Protein AF-0000000074320035 (afdb_homodimer)

Organism: NCBI:txid2715131

Secondary structure (DSSP, 8-state):
-HHHHHHHHHHHHHHHHHHHHHHHHHHHH-STT--HHHHHHHHTS-HHHHHHH-SSHHHHHHHHHHHHHHHHHHHHHHH--SSHHHHHHHHHHHHHHHHHH-HHHHHHHHHHHHTGGG-HHHHHHHHHHHHHHHHHHHHHHHHHT-TTHHHHHHHHHHHHHHHHHHHHHHGGGS-HHHHHHHHHHHH--/-HHHHHHHHHHHHHHHHHHHHHHHHHHHH-STT--HHHHHHHHTS-HHHHHHH-SSHHHHHHHHHHHHHHHHHHHHHHH--SSHHHHHHHHHHHHHHHHHH-HHHHHHHHHHHHTGGG-HHHHHHHHHHHHHHHHHHHHHHHHHT-TTHHHHHHHHHHHHHHHHHHHHHHGGGS-HHHHHHHHHHHH--

InterPro domains:
  IPR001647 DNA-binding HTH domain, TetR-type [PF00440] (18-63)
  IPR001647 DNA-binding HTH domain, TetR-type [PR00455] (18-31)
  IPR001647 DNA-binding HTH domain, TetR-type [PR00455] (39-62)
  IPR001647 DNA-binding HTH domain, TetR-type [PS50977] (12-72)
  IPR009057 Homedomain-like superfamily [SSF46689] (11-85)
  IPR036271 Tetracyclin repressor-like, C-terminal domain superfamily [SSF48498] (82-180)
  IPR050624 Nucleoid occlusion factor SlmA/HTH-type transcriptional regulator [PTHR43479] (12-169)

pLDDT: mean 86.04, std 10.28, range [56.03, 97.69]

Structure (mmCIF, N/CA/C/O backbone):
data_AF-0000000074320035-model_v1
#
loop_
_entity.id
_entity.type
_entity.pdbx_description
1 polymer 'HTH tetR-type domain-containing protein'
#
loop_
_atom_site.group_PDB
_atom_site.id
_atom_site.type_symbol
_atom_site.label_atom_id
_atom_site.label_alt_id
_atom_site.label_comp_id
_atom_site.label_asym_id
_atom_site.label_entity_id
_atom_site.label_seq_id
_atom_site.pdbx_PDB_ins_code
_atom_site.Cartn_x
_atom_site.Cartn_y
_atom_site.Cartn_z
_atom_site.occupancy
_atom_site.B_iso_or_equiv
_atom_site.auth_seq_id
_atom_site.auth_comp_id
_atom_site.auth_asym_id
_atom_site.auth_atom_id
_atom_site.pdbx_PDB_model_num
ATOM 1 N N . MET A 1 1 ? 42.906 22.266 6.617 1 56.03 1 MET A N 1
ATOM 2 C CA . MET A 1 1 ? 42.406 21.109 5.887 1 56.03 1 MET A CA 1
ATOM 3 C C . MET A 1 1 ? 41.406 20.328 6.727 1 56.03 1 MET A C 1
ATOM 5 O O . MET A 1 1 ? 40.344 19.922 6.23 1 56.03 1 MET A O 1
ATOM 9 N N . GLU A 1 2 ? 41.719 20.172 7.941 1 60.25 2 GLU A N 1
ATOM 10 C CA . GLU A 1 2 ? 40.906 19.406 8.898 1 60.25 2 GLU A CA 1
ATOM 11 C C . GLU A 1 2 ? 39.625 20.141 9.211 1 60.25 2 GLU A C 1
ATOM 13 O O . GLU A 1 2 ? 38.562 19.516 9.281 1 60.25 2 GLU A O 1
ATOM 18 N N . THR A 1 3 ? 39.75 21.422 9.375 1 59.56 3 THR A N 1
ATOM 19 C CA . THR A 1 3 ? 38.594 22.234 9.719 1 59.56 3 THR A CA 1
ATOM 20 C C . THR A 1 3 ? 37.562 22.219 8.586 1 59.56 3 THR A C 1
ATOM 22 O O . THR A 1 3 ? 36.375 22.156 8.82 1 59.56 3 THR A O 1
ATOM 25 N N . ALA A 1 4 ? 38.125 22.375 7.434 1 63.41 4 ALA A N 1
ATOM 26 C CA . ALA A 1 4 ? 37.25 22.375 6.254 1 63.41 4 ALA A CA 1
ATOM 27 C C . ALA A 1 4 ? 36.5 21.047 6.105 1 63.41 4 ALA A C 1
ATOM 29 O O . ALA A 1 4 ? 35.344 21.031 5.707 1 63.41 4 ALA A O 1
ATOM 30 N N . THR A 1 5 ? 37.156 19.969 6.391 1 58.69 5 THR A N 1
ATOM 31 C CA . THR A 1 5 ? 36.531 18.641 6.336 1 58.69 5 THR A CA 1
ATOM 32 C C . THR A 1 5 ? 35.469 18.516 7.398 1 58.69 5 THR A C 1
ATOM 34 O O . THR A 1 5 ? 34.406 17.938 7.141 1 58.69 5 THR A O 1
ATOM 37 N N . ARG A 1 6 ? 35.75 19.062 8.539 1 59.44 6 ARG A N 1
ATOM 38 C CA . ARG A 1 6 ? 34.781 18.984 9.648 1 59.44 6 ARG A CA 1
ATOM 39 C C . ARG A 1 6 ? 33.531 19.812 9.352 1 59.44 6 ARG A C 1
ATOM 41 O O . ARG A 1 6 ? 32.438 19.391 9.688 1 59.44 6 ARG A O 1
ATOM 48 N N . GLU A 1 7 ? 33.781 21.016 8.758 1 59.94 7 GLU A N 1
ATOM 49 C CA . GLU A 1 7 ? 32.656 21.859 8.383 1 59.94 7 GLU A CA 1
ATOM 50 C C . GLU A 1 7 ? 31.797 21.188 7.32 1 59.94 7 GLU A C 1
ATOM 52 O O . GLU A 1 7 ? 30.562 21.266 7.371 1 59.94 7 GLU A O 1
ATOM 57 N N . LYS A 1 8 ? 32.531 20.578 6.402 1 64.5 8 LYS A N 1
ATOM 58 C CA . LYS A 1 8 ? 31.828 19.844 5.363 1 64.5 8 LYS A CA 1
ATOM 59 C C . LYS A 1 8 ? 31.016 18.703 5.961 1 64.5 8 LYS A C 1
ATOM 61 O O . LYS A 1 8 ? 29.875 18.469 5.586 1 64.5 8 LYS A O 1
ATOM 66 N N . ASP A 1 9 ? 31.656 18.047 6.836 1 67.62 9 ASP A N 1
ATOM 67 C CA . ASP A 1 9 ? 31 16.922 7.512 1 67.62 9 ASP A CA 1
ATOM 68 C C . ASP A 1 9 ? 29.797 17.406 8.328 1 67.62 9 ASP A C 1
ATOM 70 O O . ASP A 1 9 ? 28.734 16.766 8.32 1 67.62 9 ASP A O 1
ATOM 74 N N . PHE A 1 10 ? 30.062 18.5 8.992 1 60.06 10 PHE A N 1
ATOM 75 C CA . PHE A 1 10 ? 28.984 19.094 9.789 1 60.06 10 PHE A CA 1
ATOM 76 C C . PHE A 1 10 ? 27.828 19.516 8.898 1 60.06 10 PHE A C 1
ATOM 78 O O . PHE A 1 10 ? 26.656 19.312 9.25 1 60.06 10 PHE A O 1
ATOM 85 N N . LYS A 1 11 ? 28.188 20.078 7.727 1 72.62 11 LYS A N 1
ATOM 86 C CA . LYS A 1 11 ? 27.156 20.5 6.781 1 72.62 11 LYS A CA 1
ATOM 87 C C . LYS A 1 11 ? 26.375 19.297 6.246 1 72.62 11 LYS A C 1
ATOM 89 O O . LYS A 1 11 ? 25.156 19.375 6.098 1 72.62 11 LYS A O 1
ATOM 94 N N . ILE A 1 12 ? 27.172 18.297 6.102 1 73.56 12 ILE A N 1
ATOM 95 C CA . ILE A 1 12 ? 26.547 17.078 5.582 1 73.56 12 ILE A CA 1
ATOM 96 C C . ILE A 1 12 ? 25.625 16.484 6.637 1 73.56 12 ILE A C 1
ATOM 98 O O . ILE A 1 12 ? 24.516 16.031 6.32 1 73.56 12 ILE A O 1
ATOM 102 N N . GLN A 1 13 ? 26.031 16.516 7.824 1 79.88 13 GLN A N 1
ATOM 103 C CA . GLN A 1 13 ? 25.234 15.969 8.906 1 79.88 13 GLN A CA 1
ATOM 104 C C . GLN A 1 13 ? 23.969 16.781 9.125 1 79.88 13 GLN A C 1
ATOM 106 O O . GLN A 1 13 ? 22.891 16.219 9.367 1 79.88 13 GLN A O 1
ATOM 111 N N . LYS A 1 14 ? 24.156 18.094 9.008 1 82.31 14 LYS A N 1
ATOM 112 C CA . LYS A 1 14 ? 22.984 18.953 9.164 1 82.31 14 LYS A CA 1
ATOM 113 C C . LYS A 1 14 ? 21.984 18.734 8.031 1 82.31 14 LYS A C 1
ATOM 115 O O . LYS A 1 14 ? 20.781 18.656 8.266 1 82.31 14 LYS A O 1
ATOM 120 N N . ARG A 1 15 ? 22.531 18.656 6.859 1 86.81 15 ARG A N 1
ATOM 121 C CA . ARG A 1 15 ? 21.672 18.406 5.699 1 86.81 15 ARG A CA 1
ATOM 122 C C . ARG A 1 15 ? 20.891 17.109 5.867 1 86.81 15 ARG A C 1
ATOM 124 O O . ARG A 1 15 ? 19.672 17.078 5.609 1 86.81 15 ARG A O 1
ATOM 131 N N . LYS A 1 16 ? 21.578 16.109 6.336 1 87.94 16 LYS A N 1
ATOM 132 C CA . LYS A 1 16 ? 20.922 14.828 6.539 1 87.94 16 LYS A CA 1
ATOM 133 C C . LYS A 1 16 ? 19.844 14.922 7.621 1 87.94 16 LYS A C 1
ATOM 135 O O . LYS A 1 16 ? 18.781 14.336 7.488 1 87.94 16 LYS A O 1
ATOM 140 N N . ARG A 1 17 ? 20.109 15.641 8.562 1 88.69 17 ARG A N 1
ATOM 141 C CA . ARG A 1 17 ? 19.156 15.812 9.648 1 88.69 17 ARG A CA 1
ATOM 142 C C . ARG A 1 17 ? 17.891 16.516 9.156 1 88.69 17 ARG A C 1
ATOM 144 O O . ARG A 1 17 ? 16.781 16.141 9.547 1 88.69 17 ARG A O 1
ATOM 151 N N . ILE A 1 18 ? 18.109 17.516 8.359 1 91 18 ILE A N 1
ATOM 152 C CA . ILE A 1 18 ? 16.984 18.25 7.801 1 91 18 ILE A CA 1
ATOM 153 C C . ILE A 1 18 ? 16.156 17.328 6.91 1 91 18 ILE A C 1
ATOM 155 O O . ILE A 1 18 ? 14.93 17.266 7.016 1 91 18 ILE A O 1
ATOM 159 N N . LEU A 1 19 ? 16.891 16.578 6.141 1 89.44 19 LEU A N 1
ATOM 160 C CA . LEU A 1 19 ? 16.25 15.68 5.199 1 89.44 19 LEU A CA 1
ATOM 161 C C . LEU A 1 19 ? 15.406 14.641 5.938 1 89.44 19 LEU A C 1
ATOM 163 O O . LEU A 1 19 ? 14.234 14.43 5.594 1 89.44 19 LEU A O 1
ATOM 167 N N . PHE A 1 20 ? 15.922 14.102 6.977 1 87.94 20 PHE A N 1
ATOM 168 C CA . PHE A 1 20 ? 15.242 13.031 7.691 1 87.94 20 PHE A CA 1
ATOM 169 C C . PHE A 1 20 ? 14.102 13.586 8.539 1 87.94 20 PHE A C 1
ATOM 171 O O . PHE A 1 20 ? 13.055 12.945 8.688 1 87.94 20 PHE A O 1
ATOM 178 N N . SER A 1 21 ? 14.305 14.719 9.062 1 90.81 21 SER A N 1
ATOM 179 C CA . SER A 1 21 ? 13.234 15.383 9.789 1 90.81 21 SER A CA 1
ATOM 180 C C . SER A 1 21 ? 12.055 15.703 8.867 1 90.81 21 SER A C 1
ATOM 182 O O . SER A 1 21 ? 10.898 15.492 9.242 1 90.81 21 SER A O 1
ATOM 184 N N . ALA A 1 22 ? 12.398 16.219 7.746 1 89.69 22 ALA A N 1
ATOM 185 C CA . ALA A 1 22 ? 11.359 16.516 6.762 1 89.69 22 ALA A CA 1
ATOM 186 C C . ALA A 1 22 ? 10.617 15.258 6.332 1 89.69 22 ALA A C 1
ATOM 188 O O . ALA A 1 22 ? 9.391 15.25 6.254 1 89.69 22 ALA A O 1
ATOM 189 N N . LEU A 1 23 ? 11.391 14.234 6.141 1 84.44 23 LEU A N 1
ATOM 190 C CA . LEU A 1 23 ? 10.805 12.969 5.73 1 84.44 23 LEU A CA 1
ATOM 191 C C . LEU A 1 23 ? 9.805 12.469 6.77 1 84.44 23 LEU A C 1
ATOM 193 O O . LEU A 1 23 ? 8.688 12.078 6.43 1 84.44 23 LEU A O 1
ATOM 197 N N . GLU A 1 24 ? 10.172 12.492 7.957 1 84.69 24 GLU A N 1
ATOM 198 C CA . GLU A 1 24 ? 9.312 12.039 9.047 1 84.69 24 GLU A CA 1
ATOM 199 C C . GLU A 1 24 ? 8.039 12.867 9.125 1 84.69 24 GLU A C 1
ATOM 201 O O . GLU A 1 24 ? 6.941 12.32 9.281 1 84.69 24 GLU A O 1
ATOM 206 N N . LEU A 1 25 ? 8.195 14.117 8.969 1 85 25 LEU A N 1
ATOM 207 C CA . LEU A 1 25 ? 7.051 15.016 9.062 1 85 25 LEU A CA 1
ATOM 208 C C . LEU A 1 25 ? 6.129 14.859 7.863 1 85 25 LEU A C 1
ATOM 210 O O . LEU A 1 25 ? 4.906 14.828 8.008 1 85 25 LEU A O 1
ATOM 214 N N . PHE A 1 26 ? 6.707 14.75 6.68 1 80.56 26 PHE A N 1
ATOM 215 C CA . PHE A 1 26 ? 5.914 14.539 5.473 1 80.56 26 PHE A CA 1
ATOM 216 C C . PHE A 1 26 ? 5.125 13.234 5.57 1 80.56 26 PHE A C 1
ATOM 218 O O . PHE A 1 26 ? 3.963 13.18 5.164 1 80.56 26 PHE A O 1
ATOM 225 N N . ALA A 1 27 ? 5.75 12.305 6.172 1 75.62 27 ALA A N 1
ATOM 226 C CA . ALA A 1 27 ? 5.133 10.984 6.254 1 75.62 27 ALA A CA 1
ATOM 227 C C . ALA A 1 27 ? 4.008 10.969 7.289 1 75.62 27 ALA A C 1
ATOM 229 O O . ALA A 1 27 ? 3.006 10.266 7.113 1 75.62 27 ALA A O 1
ATOM 230 N N . THR A 1 28 ? 4.102 11.766 8.312 1 74 28 THR A N 1
ATOM 231 C CA . THR A 1 28 ? 3.178 11.68 9.438 1 74 28 THR A CA 1
ATOM 232 C C . THR A 1 28 ? 2.072 12.727 9.312 1 74 28 THR A C 1
ATOM 234 O O . THR A 1 28 ? 0.915 12.461 9.641 1 74 28 THR A O 1
ATOM 237 N N . GLN A 1 29 ? 2.467 13.914 8.766 1 74.62 29 GLN A N 1
ATOM 238 C CA . GLN A 1 29 ? 1.522 15.023 8.742 1 74.62 29 GLN A CA 1
ATOM 239 C C . GLN A 1 29 ? 1.105 15.359 7.316 1 74.62 29 GLN A C 1
ATOM 241 O O . GLN A 1 29 ? 0.237 16.203 7.102 1 74.62 29 GLN A O 1
ATOM 246 N N . GLY A 1 30 ? 1.723 14.641 6.406 1 74.31 30 GLY A N 1
ATOM 247 C CA . GLY A 1 30 ? 1.473 15.008 5.02 1 74.31 30 GLY A CA 1
ATOM 248 C C . GLY A 1 30 ? 2.33 16.172 4.547 1 74.31 30 GLY A C 1
ATOM 249 O O . GLY A 1 30 ? 2.729 17.016 5.344 1 74.31 30 GLY A O 1
ATOM 250 N N . TYR A 1 31 ? 2.551 16.219 3.273 1 78.06 31 TYR A N 1
ATOM 251 C CA . TYR A 1 31 ? 3.363 17.266 2.676 1 78.06 31 TYR A CA 1
ATOM 252 C C . TYR A 1 31 ? 2.73 18.641 2.891 1 78.06 31 TYR A C 1
ATOM 254 O O . TYR A 1 31 ? 3.4 19.578 3.322 1 78.06 31 TYR A O 1
ATOM 262 N N . ASP A 1 32 ? 1.465 18.734 2.639 1 75.44 32 ASP A N 1
ATOM 263 C CA . ASP A 1 32 ? 0.766 20 2.762 1 75.44 32 ASP A CA 1
ATOM 264 C C . ASP A 1 32 ? 0.642 20.422 4.227 1 75.44 32 ASP A C 1
ATOM 266 O O . ASP A 1 32 ? 0.673 21.609 4.539 1 75.44 32 ASP A O 1
ATOM 270 N N . GLY A 1 33 ? 0.615 19.516 5.051 1 77.56 33 GLY A N 1
ATOM 271 C CA . GLY A 1 33 ? 0.421 19.797 6.469 1 77.56 33 GLY A CA 1
ATOM 272 C C . GLY A 1 33 ? 1.711 20.125 7.191 1 77.56 33 GLY A C 1
ATOM 273 O O . GLY A 1 33 ? 1.697 20.422 8.391 1 77.56 33 GLY A O 1
ATOM 274 N N . THR A 1 34 ? 2.801 20 6.465 1 85.06 34 THR A N 1
ATOM 275 C CA . THR A 1 34 ? 4.102 20.234 7.078 1 85.06 34 THR A CA 1
ATOM 276 C C . THR A 1 34 ? 4.66 21.594 6.66 1 85.06 34 THR A C 1
ATOM 278 O O . THR A 1 34 ? 4.664 21.938 5.473 1 85.06 34 THR A O 1
ATOM 281 N N . SER A 1 35 ? 5.094 22.422 7.645 1 90.12 35 SER A N 1
ATOM 282 C CA . SER A 1 35 ? 5.699 23.719 7.34 1 90.12 35 SER A CA 1
ATOM 283 C C . SER A 1 35 ? 7.219 23.656 7.473 1 90.12 35 SER A C 1
ATOM 285 O O . SER A 1 35 ? 7.758 22.75 8.117 1 90.12 35 SER A O 1
ATOM 287 N N . VAL A 1 36 ? 7.793 24.641 6.852 1 91.56 36 VAL A N 1
ATOM 288 C CA . VAL A 1 36 ? 9.242 24.766 6.945 1 91.56 36 VAL A CA 1
ATOM 289 C C . VAL A 1 36 ? 9.648 25.016 8.398 1 91.56 36 VAL A C 1
ATOM 291 O O . VAL A 1 36 ? 10.672 24.5 8.859 1 91.56 36 VAL A O 1
ATOM 294 N N . SER A 1 37 ? 8.844 25.75 9.062 1 93.62 37 SER A N 1
ATOM 295 C CA . SER A 1 37 ? 9.109 26.047 10.469 1 93.62 37 SER A CA 1
ATOM 296 C C . SER A 1 37 ? 9.109 24.766 11.305 1 93.62 37 SER A C 1
ATOM 298 O O . SER A 1 37 ? 9.969 24.594 12.172 1 93.62 37 SER A O 1
ATOM 300 N N . GLN A 1 38 ? 8.25 23.906 11.023 1 93.5 38 GLN A N 1
ATOM 301 C CA . GLN A 1 38 ? 8.18 22.641 11.734 1 93.5 38 GLN A CA 1
ATOM 302 C C . GLN A 1 38 ? 9.406 21.781 11.445 1 93.5 38 GLN A C 1
ATOM 304 O O . GLN A 1 38 ? 9.945 21.141 12.352 1 93.5 38 GLN A O 1
ATOM 309 N N . ILE A 1 39 ? 9.828 21.75 10.211 1 94.12 39 ILE A N 1
ATOM 310 C CA . ILE A 1 39 ? 10.992 20.969 9.805 1 94.12 39 ILE A CA 1
ATOM 311 C C . ILE A 1 39 ? 12.234 21.5 10.516 1 94.12 39 ILE A C 1
ATOM 313 O O . ILE A 1 39 ? 13.031 20.734 11.055 1 94.12 39 ILE A O 1
ATOM 317 N N . ALA A 1 40 ? 12.344 22.828 10.516 1 93.69 40 ALA A N 1
ATOM 318 C CA . ALA A 1 40 ? 13.477 23.453 11.18 1 93.69 40 ALA A CA 1
ATOM 319 C C . ALA A 1 40 ? 13.516 23.094 12.664 1 93.69 40 ALA A C 1
ATOM 321 O O . ALA A 1 40 ? 14.57 22.719 13.188 1 93.69 40 ALA A O 1
ATOM 322 N N . LYS A 1 41 ? 12.445 23.156 13.266 1 94.94 41 LYS A N 1
ATOM 323 C CA . LYS A 1 41 ? 12.336 22.828 14.688 1 94.94 41 LYS A CA 1
ATOM 324 C C . LYS A 1 41 ? 12.719 21.375 14.945 1 94.94 41 LYS A C 1
ATOM 326 O O . LYS A 1 41 ? 13.492 21.094 15.867 1 94.94 41 LYS A O 1
ATOM 331 N N . ALA A 1 42 ? 12.266 20.547 14.164 1 93.06 42 ALA A N 1
ATOM 332 C CA . ALA A 1 42 ? 12.539 19.109 14.312 1 93.06 42 ALA A CA 1
ATOM 333 C C . ALA A 1 42 ? 14.016 18.812 14.086 1 93.06 42 ALA A C 1
ATOM 335 O O . ALA A 1 42 ? 14.578 17.906 14.711 1 93.06 42 ALA A O 1
ATOM 336 N N . ALA A 1 43 ? 14.531 19.562 13.188 1 92.81 43 ALA A N 1
ATOM 337 C CA . ALA A 1 43 ? 15.93 19.359 12.836 1 92.81 43 ALA A CA 1
ATOM 338 C C . ALA A 1 43 ? 16.844 20.062 13.836 1 92.81 43 ALA A C 1
ATOM 340 O O . ALA A 1 43 ? 18.062 19.891 13.797 1 92.81 43 ALA A O 1
ATOM 341 N N . GLY A 1 44 ? 16.312 20.844 14.711 1 92.69 44 GLY A N 1
ATOM 342 C CA . GLY A 1 44 ? 17.094 21.547 15.719 1 92.69 44 GLY A CA 1
ATOM 343 C C . GLY A 1 44 ? 17.875 22.719 15.156 1 92.69 44 GLY A C 1
ATOM 344 O O . GLY A 1 44 ? 19 22.984 15.586 1 92.69 44 GLY A O 1
ATOM 345 N N . ILE A 1 45 ? 17.328 23.328 14.172 1 90.12 45 ILE A N 1
ATOM 346 C CA . ILE A 1 45 ? 18 24.469 13.562 1 90.12 45 ILE A CA 1
ATOM 347 C C . ILE A 1 45 ? 17 25.609 13.383 1 90.12 45 ILE A C 1
ATOM 349 O O . ILE A 1 45 ? 15.797 25.438 13.602 1 90.12 45 ILE A O 1
ATOM 353 N N . SER A 1 46 ? 17.578 26.781 13.055 1 88.75 46 SER A N 1
ATOM 354 C CA . SER A 1 46 ? 16.719 27.938 12.797 1 88.75 46 SER A CA 1
ATOM 355 C C . SER A 1 46 ? 16.078 27.844 11.414 1 88.75 46 SER A C 1
ATOM 357 O O . SER A 1 46 ? 16.609 27.188 10.516 1 88.75 46 SER A O 1
ATOM 359 N N . LYS A 1 47 ? 14.914 28.469 11.25 1 88.88 47 LYS A N 1
ATOM 360 C CA . LYS A 1 47 ? 14.234 28.531 9.961 1 88.88 47 LYS A CA 1
ATOM 361 C C . LYS A 1 47 ? 15.125 29.141 8.891 1 88.88 47 LYS A C 1
ATOM 363 O O . LYS A 1 47 ? 15.156 28.672 7.75 1 88.88 47 LYS A O 1
ATOM 368 N N . GLY A 1 48 ? 15.859 30.188 9.242 1 87.62 48 GLY A N 1
ATOM 369 C CA . GLY A 1 48 ? 16.766 30.844 8.32 1 87.62 48 GLY A CA 1
ATOM 370 C C . GLY A 1 48 ? 17.875 29.938 7.812 1 87.62 48 GLY A C 1
ATOM 371 O O . GLY A 1 48 ? 18.188 29.953 6.621 1 87.62 48 GLY A O 1
ATOM 372 N N . LEU A 1 49 ? 18.359 29.125 8.625 1 87.25 49 LEU A N 1
ATOM 373 C CA . LEU A 1 49 ? 19.422 28.203 8.273 1 87.25 49 LEU A CA 1
ATOM 374 C C . LEU A 1 49 ? 18.922 27.125 7.324 1 87.25 49 LEU A C 1
ATOM 376 O O . LEU A 1 49 ? 19.672 26.609 6.496 1 87.25 49 LEU A O 1
ATOM 380 N N . THR A 1 50 ? 17.609 26.766 7.438 1 87.44 50 THR A N 1
ATOM 381 C CA . THR A 1 50 ? 17.031 25.781 6.547 1 87.44 50 THR A CA 1
ATOM 382 C C . THR A 1 50 ? 17.109 26.234 5.094 1 87.44 50 THR A C 1
ATOM 384 O O . THR A 1 50 ? 17.359 25.422 4.199 1 87.44 50 THR A O 1
ATOM 387 N N . TYR A 1 51 ? 17.031 27.5 4.934 1 88.06 51 TYR A N 1
ATOM 388 C CA . TYR A 1 51 ? 17 28.047 3.58 1 88.06 51 TYR A CA 1
ATOM 389 C C . TYR A 1 51 ? 18.391 28.078 2.977 1 88.06 51 TYR A C 1
ATOM 391 O O . TYR A 1 51 ? 18.547 28.234 1.763 1 88.06 51 TYR A O 1
ATOM 399 N N . VAL A 1 52 ? 19.359 27.922 3.84 1 87.06 52 VAL A N 1
ATOM 400 C CA . VAL A 1 52 ? 20.734 27.781 3.367 1 87.06 52 VAL A CA 1
ATOM 401 C C . VAL A 1 52 ? 20.922 26.438 2.688 1 87.06 52 VAL A C 1
ATOM 403 O O . VAL A 1 52 ? 21.688 26.312 1.732 1 87.06 52 VAL A O 1
ATOM 406 N N . TYR A 1 53 ? 20.141 25.547 3.137 1 88.25 53 TYR A N 1
ATOM 407 C CA . TYR A 1 53 ? 20.312 24.188 2.656 1 88.25 53 TYR A CA 1
ATOM 408 C C . TYR A 1 53 ? 19.281 23.844 1.581 1 88.25 53 TYR A C 1
ATOM 410 O O . TYR A 1 53 ? 19.531 23 0.715 1 88.25 53 TYR A O 1
ATOM 418 N N . PHE A 1 54 ? 18.125 24.391 1.692 1 89.19 54 PHE A N 1
ATOM 419 C CA . PHE A 1 54 ? 17.094 24.156 0.691 1 89.19 54 PHE A CA 1
ATOM 420 C C . PHE A 1 54 ? 16.344 25.453 0.37 1 89.19 54 PHE A C 1
ATOM 422 O O . PHE A 1 54 ? 16.188 26.312 1.235 1 89.19 54 PHE A O 1
ATOM 429 N N . GLU A 1 55 ? 15.805 25.484 -0.855 1 89.62 55 GLU A N 1
ATOM 430 C CA . GLU A 1 55 ? 15.195 26.719 -1.363 1 89.62 55 GLU A CA 1
ATOM 431 C C . GLU A 1 55 ? 13.711 26.781 -1.022 1 89.62 55 GLU A C 1
ATOM 433 O O . GLU A 1 55 ? 13.141 27.859 -0.898 1 89.62 55 GLU A O 1
ATOM 438 N N . SER A 1 56 ? 13.148 25.641 -1.021 1 88.06 56 SER A N 1
ATOM 439 C CA . SER A 1 56 ? 11.711 25.531 -0.788 1 88.06 56 SER A CA 1
ATOM 440 C C . SER A 1 56 ? 11.336 24.156 -0.267 1 88.06 56 SER A C 1
ATOM 442 O O . SER A 1 56 ? 12.164 23.234 -0.277 1 88.06 56 SER A O 1
ATOM 444 N N . LYS A 1 57 ? 10.211 24.062 0.2 1 87.5 57 LYS A N 1
ATOM 445 C CA . LYS A 1 57 ? 9.695 22.766 0.61 1 87.5 57 LYS A CA 1
ATOM 446 C C . LYS A 1 57 ? 9.742 21.766 -0.545 1 87.5 57 LYS A C 1
ATOM 448 O O . LYS A 1 57 ? 10.047 20.594 -0.345 1 87.5 57 LYS A O 1
ATOM 453 N N . GLU A 1 58 ? 9.484 22.281 -1.704 1 83.69 58 GLU A N 1
ATOM 454 C CA . GLU A 1 58 ? 9.547 21.453 -2.895 1 83.69 58 GLU A CA 1
ATOM 455 C C . GLU A 1 58 ? 10.977 20.984 -3.168 1 83.69 58 GLU A C 1
ATOM 457 O O . GLU A 1 58 ? 11.211 19.828 -3.494 1 83.69 58 GLU A O 1
ATOM 462 N N . ASP A 1 59 ? 11.836 21.875 -3.049 1 88.06 59 ASP A N 1
ATOM 463 C CA . ASP A 1 59 ? 13.25 21.547 -3.211 1 88.06 59 ASP A CA 1
ATOM 464 C C . ASP A 1 59 ? 13.68 20.5 -2.188 1 88.06 59 ASP A C 1
ATOM 466 O O . ASP A 1 59 ? 14.438 19.578 -2.512 1 88.06 59 ASP A O 1
ATOM 470 N N . LEU A 1 60 ? 13.258 20.688 -1.014 1 89.25 60 LEU A N 1
ATOM 471 C CA . LEU A 1 60 ? 13.578 19.75 0.048 1 89.25 60 LEU A CA 1
ATOM 472 C C . LEU A 1 60 ? 13.039 18.359 -0.277 1 89.25 60 LEU A C 1
ATOM 474 O O . LEU A 1 60 ? 13.742 17.359 -0.118 1 89.25 60 LEU A O 1
ATOM 478 N N . LEU A 1 61 ? 11.875 18.328 -0.736 1 84.62 61 LEU A N 1
ATOM 479 C CA . LEU A 1 61 ? 11.281 17.062 -1.132 1 84.62 61 LEU A CA 1
ATOM 480 C C . LEU A 1 61 ? 12.086 16.422 -2.258 1 84.62 61 LEU A C 1
ATOM 482 O O . LEU A 1 61 ? 12.328 15.203 -2.238 1 84.62 61 LEU A O 1
ATOM 486 N N . LEU A 1 62 ? 12.477 17.172 -3.201 1 84 62 LEU A N 1
ATOM 487 C CA . LEU A 1 62 ? 13.273 16.656 -4.309 1 84 62 LEU A CA 1
ATOM 488 C C . LEU A 1 62 ? 14.602 16.094 -3.803 1 84 62 LEU A C 1
ATOM 490 O O . LEU A 1 62 ? 15.07 15.062 -4.293 1 84 62 LEU A O 1
ATOM 494 N N . GLN A 1 63 ? 15.133 16.766 -2.867 1 87.31 63 GLN A N 1
ATOM 495 C CA . GLN A 1 63 ? 16.391 16.297 -2.303 1 87.31 63 GLN A CA 1
ATOM 496 C C . GLN A 1 63 ? 16.219 14.984 -1.552 1 87.31 63 GLN A C 1
ATOM 498 O O . GLN A 1 63 ? 17.094 14.117 -1.576 1 87.31 63 GLN A O 1
ATOM 503 N N . ILE A 1 64 ? 15.148 14.875 -0.869 1 85.56 64 ILE A N 1
ATOM 504 C CA . ILE A 1 64 ? 14.828 13.633 -0.18 1 85.56 64 ILE A CA 1
ATOM 505 C C . ILE A 1 64 ? 14.719 12.492 -1.194 1 85.56 64 ILE A C 1
ATOM 507 O O . ILE A 1 64 ? 15.328 11.438 -1.024 1 85.56 64 ILE A O 1
ATOM 511 N N . ILE A 1 65 ? 14.016 12.727 -2.227 1 81.31 65 ILE A N 1
ATOM 512 C CA . ILE A 1 65 ? 13.797 11.727 -3.268 1 81.31 65 ILE A CA 1
ATOM 513 C C . ILE A 1 65 ? 15.125 11.336 -3.9 1 81.31 65 ILE A C 1
ATOM 515 O O . ILE A 1 65 ? 15.406 10.148 -4.09 1 81.31 65 ILE A O 1
ATOM 519 N N . ASN A 1 66 ? 15.898 12.305 -4.203 1 84 66 ASN A N 1
ATOM 520 C CA . ASN A 1 66 ? 17.203 12.047 -4.824 1 84 66 ASN A CA 1
ATOM 521 C C . ASN A 1 66 ? 18.125 11.266 -3.893 1 84 66 ASN A C 1
ATOM 523 O O . ASN A 1 66 ? 18.891 10.414 -4.34 1 84 66 ASN A O 1
ATOM 527 N N . TYR A 1 67 ? 18.062 11.625 -2.676 1 84.19 67 TYR A N 1
ATOM 528 C CA . TYR A 1 67 ? 18.859 10.906 -1.686 1 84.19 67 TYR A CA 1
ATOM 529 C C . TYR A 1 67 ? 18.484 9.43 -1.662 1 84.19 67 TYR A C 1
ATOM 531 O O . TYR A 1 67 ? 19.359 8.562 -1.71 1 84.19 67 TYR A O 1
ATOM 539 N N . PHE A 1 68 ? 17.281 9.102 -1.664 1 80.69 68 PHE A N 1
ATOM 540 C CA . PHE A 1 68 ? 16.828 7.723 -1.586 1 80.69 68 PHE A CA 1
ATOM 541 C C . PHE A 1 68 ? 17.078 6.992 -2.898 1 80.69 68 PHE A C 1
ATOM 543 O O . PHE A 1 68 ? 17.359 5.793 -2.902 1 80.69 68 PHE A O 1
ATOM 550 N N . LYS A 1 69 ? 16.938 7.73 -3.99 1 83.12 69 LYS A N 1
ATOM 551 C CA . LYS A 1 69 ? 17.281 7.141 -5.281 1 83.12 69 LYS A CA 1
ATOM 552 C C . LYS A 1 69 ? 18.734 6.695 -5.316 1 83.12 69 LYS A C 1
ATOM 554 O O . LYS A 1 69 ? 19.047 5.594 -5.777 1 83.12 69 LYS A O 1
ATOM 559 N N . ALA A 1 70 ? 19.578 7.605 -4.852 1 87.12 70 ALA A N 1
ATOM 560 C CA . ALA A 1 70 ? 21.016 7.289 -4.824 1 87.12 70 ALA A CA 1
ATOM 561 C C . ALA A 1 70 ? 21.297 6.105 -3.904 1 87.12 70 ALA A C 1
ATOM 563 O O . ALA A 1 70 ? 22.062 5.211 -4.254 1 87.12 70 ALA A O 1
ATOM 564 N N . GLU A 1 71 ? 20.656 6.109 -2.76 1 85 71 GLU A N 1
ATOM 565 C CA . GLU A 1 71 ? 20.812 5.004 -1.819 1 85 71 GLU A C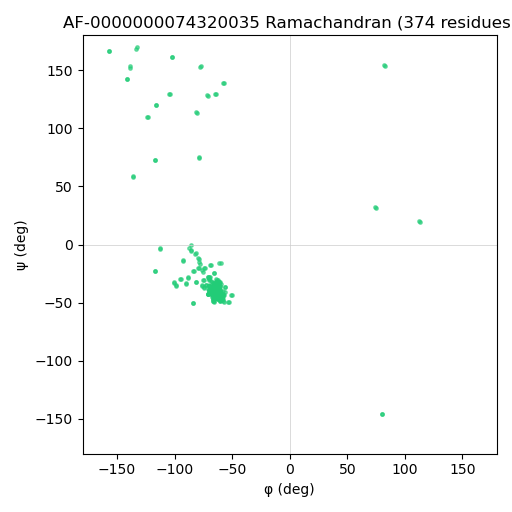A 1
ATOM 566 C C . GLU A 1 71 ? 20.344 3.688 -2.436 1 85 71 GLU A C 1
ATOM 568 O O . GLU A 1 71 ? 20.969 2.643 -2.217 1 85 71 GLU A O 1
ATOM 573 N N . GLU A 1 72 ? 19.297 3.734 -3.168 1 86 72 GLU A N 1
ATOM 574 C CA . GLU A 1 72 ? 18.75 2.547 -3.82 1 86 72 GLU A CA 1
ATOM 575 C C . GLU A 1 72 ? 19.719 2.01 -4.879 1 86 72 GLU A C 1
ATOM 577 O O . GLU A 1 72 ? 19.891 0.795 -5.012 1 86 72 GLU A O 1
ATOM 582 N N . GLU A 1 73 ? 20.297 2.887 -5.637 1 88.06 73 GLU A N 1
ATOM 583 C CA . GLU A 1 73 ? 21.25 2.486 -6.664 1 88.06 73 GLU A CA 1
ATOM 584 C C . GLU A 1 73 ? 22.469 1.789 -6.051 1 88.06 73 GLU A C 1
ATOM 586 O O . GLU A 1 73 ? 22.922 0.763 -6.562 1 88.06 73 GLU A O 1
ATOM 591 N N . ILE A 1 74 ? 22.922 2.375 -5 1 92.12 74 ILE A N 1
ATOM 592 C CA . ILE A 1 74 ? 24.062 1.795 -4.297 1 92.12 74 ILE A CA 1
ATOM 593 C C . ILE A 1 74 ? 23.688 0.419 -3.75 1 92.12 74 ILE A C 1
ATOM 595 O O . ILE A 1 74 ? 24.453 -0.54 -3.887 1 92.12 74 ILE A O 1
ATOM 599 N N . ARG A 1 75 ? 22.562 0.359 -3.189 1 90.5 75 ARG A N 1
ATOM 600 C CA . ARG A 1 75 ? 22.062 -0.891 -2.629 1 90.5 75 ARG A CA 1
ATOM 601 C C . ARG A 1 75 ? 21.938 -1.964 -3.705 1 90.5 75 ARG A C 1
ATOM 603 O O . ARG A 1 75 ? 22.438 -3.078 -3.539 1 90.5 75 ARG A O 1
ATOM 610 N N . LEU A 1 76 ? 21.344 -1.637 -4.816 1 91.62 76 LEU A N 1
ATOM 611 C CA . LEU A 1 76 ? 21.141 -2.586 -5.906 1 91.62 76 LEU A CA 1
ATOM 612 C C . LEU A 1 76 ? 22.484 -3.098 -6.434 1 91.62 76 LEU A C 1
ATOM 614 O O . LEU A 1 76 ? 22.625 -4.285 -6.727 1 91.62 76 L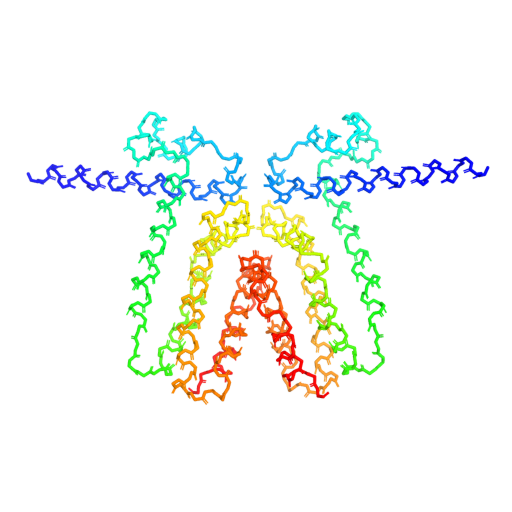EU A O 1
ATOM 618 N N . ALA A 1 77 ? 23.438 -2.17 -6.523 1 93.69 77 ALA A N 1
ATOM 619 C CA . ALA A 1 77 ? 24.766 -2.547 -7 1 93.69 77 ALA A CA 1
ATOM 620 C C . ALA A 1 77 ? 25.422 -3.549 -6.051 1 93.69 77 ALA A C 1
ATOM 622 O O . ALA A 1 77 ? 26.125 -4.457 -6.492 1 93.69 77 ALA A O 1
ATOM 623 N N . SER A 1 78 ? 25.125 -3.391 -4.773 1 96.38 78 SER A N 1
ATOM 624 C CA . SER A 1 78 ? 25.734 -4.262 -3.773 1 96.38 78 SER A CA 1
ATOM 625 C C . SER A 1 78 ? 25.109 -5.66 -3.811 1 96.38 78 SER A C 1
ATOM 627 O O . SER A 1 78 ? 25.719 -6.617 -3.324 1 96.38 78 SER A O 1
ATOM 629 N N . LEU A 1 79 ? 23.953 -5.809 -4.355 1 96.69 79 LEU A N 1
ATOM 630 C CA . LEU A 1 79 ? 23.234 -7.078 -4.395 1 96.69 79 LEU A CA 1
ATOM 631 C C . LEU A 1 79 ? 23.531 -7.836 -5.68 1 96.69 79 LEU A C 1
ATOM 633 O O . LEU A 1 79 ? 23.234 -9.031 -5.789 1 96.69 79 LEU A O 1
ATOM 637 N N . TYR A 1 80 ? 24.125 -7.18 -6.652 1 96 80 TYR A N 1
ATOM 638 C CA . TYR A 1 80 ? 24.312 -7.73 -7.988 1 96 80 TYR A CA 1
ATOM 639 C C . TYR A 1 80 ? 25.109 -9.031 -7.934 1 96 80 TYR A C 1
ATOM 641 O O . TYR A 1 80 ? 26.047 -9.164 -7.137 1 96 80 TYR A O 1
ATOM 649 N N . ASP A 1 81 ? 24.703 -9.984 -8.727 1 97.31 81 ASP A N 1
ATOM 650 C CA . ASP A 1 81 ? 25.422 -11.234 -8.969 1 97.31 81 ASP A CA 1
ATOM 651 C C . ASP A 1 81 ? 25.328 -11.648 -10.438 1 97.31 81 ASP A C 1
ATOM 653 O O . ASP A 1 81 ? 24.281 -11.477 -11.07 1 97.31 81 ASP A O 1
ATOM 657 N N . ASP A 1 82 ? 26.391 -12.195 -11 1 96.38 82 ASP A N 1
ATOM 658 C CA . ASP A 1 82 ? 26.391 -12.641 -12.391 1 96.38 82 ASP A CA 1
ATOM 659 C C . ASP A 1 82 ? 25.406 -13.773 -12.609 1 96.38 82 ASP A C 1
ATOM 661 O O . ASP A 1 82 ? 24.891 -13.961 -13.719 1 96.38 82 ASP A O 1
ATOM 665 N N . ASP A 1 83 ? 25.188 -14.539 -11.586 1 97.31 83 ASP A N 1
ATOM 666 C CA . ASP A 1 83 ? 24.156 -15.562 -11.625 1 97.31 83 ASP A CA 1
ATOM 667 C C . ASP A 1 83 ? 22.781 -14.961 -11.336 1 97.31 83 ASP A C 1
ATOM 669 O O . ASP A 1 83 ? 22.516 -14.508 -10.219 1 97.31 83 ASP A O 1
ATOM 673 N N . PRO A 1 84 ?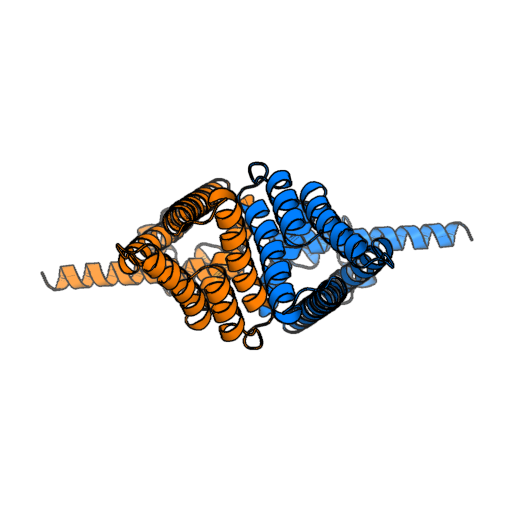 21.906 -14.969 -12.32 1 96.31 84 PRO A N 1
ATOM 674 C CA . PRO A 1 84 ? 20.609 -14.312 -12.141 1 96.31 84 PRO A CA 1
ATOM 675 C C . PRO A 1 84 ? 19.781 -14.945 -11.023 1 96.31 84 PRO A C 1
ATOM 677 O O . PRO A 1 84 ? 19 -14.25 -10.359 1 96.31 84 PRO A O 1
ATOM 680 N N . ASN A 1 85 ? 19.906 -16.25 -10.789 1 96.38 85 ASN A N 1
ATOM 681 C CA . ASN A 1 85 ? 19.203 -16.891 -9.688 1 96.38 85 ASN A CA 1
ATOM 682 C C . ASN A 1 85 ? 19.656 -16.344 -8.336 1 96.38 85 ASN A C 1
ATOM 684 O O . ASN A 1 85 ? 18.828 -16.062 -7.465 1 96.38 85 ASN A O 1
ATOM 688 N N . ILE A 1 86 ? 20.969 -16.188 -8.211 1 97.31 86 ILE A N 1
ATOM 689 C CA . ILE A 1 86 ? 21.531 -15.664 -6.973 1 97.31 86 ILE A CA 1
ATOM 690 C C . ILE A 1 86 ? 21.125 -14.203 -6.797 1 97.31 86 ILE A C 1
ATOM 692 O O . ILE A 1 86 ? 20.75 -13.789 -5.703 1 97.31 86 ILE A O 1
ATOM 696 N N . PHE A 1 87 ? 21.203 -13.445 -7.895 1 97.38 87 PHE A N 1
ATOM 697 C CA . PHE A 1 87 ? 20.828 -12.039 -7.84 1 97.38 87 PHE A CA 1
ATOM 698 C C . PHE A 1 87 ? 19.359 -11.883 -7.426 1 97.38 87 PHE A C 1
ATOM 700 O O . PHE A 1 87 ? 19.047 -11.094 -6.531 1 97.38 87 PHE A O 1
ATOM 707 N N . LEU A 1 88 ? 18.453 -12.656 -8.016 1 97 88 LEU A N 1
ATOM 708 C CA . LEU A 1 88 ? 17.031 -12.617 -7.68 1 97 88 LEU A CA 1
ATOM 709 C C . LEU A 1 88 ? 16.812 -12.984 -6.219 1 97 88 LEU A C 1
ATOM 711 O O . LEU A 1 88 ? 16.062 -12.312 -5.512 1 97 88 LEU A O 1
ATOM 715 N N . LYS A 1 89 ? 17.5 -14.031 -5.777 1 97.62 89 LYS A N 1
ATOM 716 C CA . LYS A 1 89 ? 17.406 -14.461 -4.387 1 97.62 89 LYS A CA 1
ATOM 717 C C . LYS A 1 89 ? 17.844 -13.352 -3.438 1 97.62 89 LYS A C 1
ATOM 719 O O . LYS A 1 89 ? 17.172 -13.07 -2.443 1 97.62 89 LYS A O 1
ATOM 724 N N . ARG A 1 90 ? 18.906 -12.672 -3.746 1 97.69 90 ARG A N 1
ATOM 725 C CA . ARG A 1 90 ? 19.438 -11.594 -2.918 1 97.69 90 ARG A CA 1
ATOM 726 C C . ARG A 1 90 ? 18.484 -10.414 -2.883 1 97.69 90 ARG A C 1
ATOM 728 O O . ARG A 1 90 ? 18.312 -9.766 -1.845 1 97.69 90 ARG A O 1
ATOM 735 N N . LEU A 1 91 ? 17.875 -10.133 -4 1 96.69 91 LEU A N 1
ATOM 736 C CA . LEU A 1 91 ? 16.922 -9.031 -4.074 1 96.69 91 LEU A CA 1
ATOM 737 C C . LEU A 1 91 ? 15.719 -9.297 -3.172 1 96.69 91 LEU A C 1
ATOM 739 O O . LEU A 1 91 ? 15.305 -8.414 -2.416 1 96.69 91 LEU A O 1
ATOM 743 N N . ILE A 1 92 ? 15.203 -10.508 -3.232 1 97 92 ILE A N 1
ATOM 744 C CA . ILE A 1 92 ? 14.047 -10.867 -2.42 1 97 92 ILE A CA 1
ATOM 745 C C . ILE A 1 92 ? 14.43 -10.867 -0.942 1 97 92 ILE A C 1
ATOM 747 O O . ILE A 1 92 ? 13.727 -10.289 -0.112 1 97 92 ILE A O 1
ATOM 751 N N . HIS A 1 93 ? 15.586 -11.414 -0.597 1 97.44 93 HIS A N 1
ATOM 752 C CA . HIS A 1 93 ? 16.078 -11.406 0.776 1 97.44 93 HIS A CA 1
ATOM 753 C C . HIS A 1 93 ? 16.234 -9.984 1.299 1 97.44 93 HIS A C 1
ATOM 755 O O . HIS A 1 93 ? 15.844 -9.688 2.428 1 97.44 93 HIS A O 1
ATOM 761 N N . ASP A 1 94 ? 16.812 -9.211 0.501 1 96.31 94 ASP A N 1
ATOM 762 C CA . ASP A 1 94 ? 17.062 -7.82 0.891 1 96.31 94 ASP A CA 1
ATOM 763 C C . ASP A 1 94 ? 15.75 -7.086 1.155 1 96.31 94 ASP A C 1
ATOM 765 O O . ASP A 1 94 ? 15.656 -6.293 2.096 1 96.31 94 ASP A O 1
ATOM 769 N N . PHE A 1 95 ? 14.781 -7.258 0.327 1 94.69 95 PHE A N 1
ATOM 770 C CA . PHE A 1 95 ? 13.477 -6.645 0.525 1 94.69 95 PHE A CA 1
ATOM 771 C C . PHE A 1 95 ? 12.93 -6.977 1.908 1 94.69 95 PHE A C 1
ATOM 773 O O . PHE A 1 95 ? 12.539 -6.078 2.658 1 94.69 95 PHE A O 1
ATOM 780 N N . PHE A 1 96 ? 12.945 -8.203 2.262 1 96.69 96 PHE A N 1
ATOM 781 C CA . PHE A 1 96 ? 12.391 -8.648 3.535 1 96.69 96 PHE A CA 1
ATOM 782 C C . PHE A 1 96 ? 13.258 -8.172 4.699 1 96.69 96 PHE A C 1
ATOM 784 O O . PHE A 1 96 ? 12.734 -7.82 5.762 1 96.69 96 PHE A O 1
ATOM 791 N N . ASN A 1 97 ? 14.539 -8.141 4.508 1 95.5 97 ASN A N 1
ATOM 792 C CA . ASN A 1 97 ? 15.43 -7.625 5.547 1 95.5 97 ASN A CA 1
ATOM 793 C C . ASN A 1 97 ? 15.148 -6.156 5.836 1 95.5 97 ASN A C 1
ATOM 795 O O . ASN A 1 97 ? 15.234 -5.719 6.988 1 95.5 97 ASN A O 1
ATOM 799 N N . ARG A 1 98 ? 14.898 -5.441 4.816 1 92.25 98 ARG A N 1
ATOM 800 C CA . ARG A 1 98 ? 14.578 -4.031 4.996 1 92.25 98 ARG A CA 1
ATOM 801 C C . ARG A 1 98 ? 13.297 -3.855 5.805 1 92.25 98 ARG A C 1
ATOM 803 O O . ARG A 1 98 ? 13.203 -2.949 6.633 1 92.25 98 ARG A O 1
ATOM 810 N N . ILE A 1 99 ? 12.336 -4.637 5.523 1 92.25 99 ILE A N 1
ATOM 811 C CA . ILE A 1 99 ? 11.102 -4.59 6.309 1 92.25 99 ILE A CA 1
ATOM 812 C C . ILE A 1 99 ? 11.414 -4.902 7.77 1 92.25 99 ILE A C 1
ATOM 814 O O . ILE A 1 99 ? 10.914 -4.227 8.672 1 92.25 99 ILE A O 1
ATOM 818 N N . ARG A 1 100 ? 12.242 -5.918 8.008 1 91.94 100 ARG A N 1
ATOM 819 C CA . ARG A 1 100 ? 12.578 -6.359 9.352 1 91.94 100 ARG A CA 1
ATOM 820 C C . ARG A 1 100 ? 13.391 -5.301 10.086 1 91.94 100 ARG A C 1
ATOM 822 O O . ARG A 1 100 ? 13.156 -5.039 11.273 1 91.94 100 ARG A O 1
ATOM 829 N N . GLU A 1 101 ? 14.289 -4.664 9.422 1 88.81 101 GLU A N 1
ATOM 830 C CA . GLU A 1 101 ? 15.297 -3.84 10.078 1 88.81 101 GLU A CA 1
ATOM 831 C C . GLU A 1 101 ? 14.859 -2.379 10.141 1 88.81 101 GLU A C 1
ATOM 833 O O . GLU A 1 101 ? 15.266 -1.643 11.039 1 88.81 101 GLU A O 1
ATOM 838 N N . ARG A 1 102 ? 14.07 -2.01 9.148 1 83.75 102 ARG A N 1
ATOM 839 C CA . ARG A 1 102 ? 13.711 -0.599 9.078 1 83.75 102 ARG A CA 1
ATOM 840 C C . ARG A 1 102 ? 12.227 -0.432 8.773 1 83.75 102 ARG A C 1
ATOM 842 O O . ARG A 1 102 ? 11.852 0.288 7.844 1 83.75 102 ARG A O 1
ATOM 849 N N . PRO A 1 103 ? 11.414 -0.972 9.617 1 80.12 103 PRO A N 1
ATOM 850 C CA . PRO A 1 103 ? 9.977 -0.913 9.336 1 80.12 103 PRO A CA 1
ATOM 851 C C . PRO A 1 103 ? 9.453 0.519 9.258 1 80.12 103 PRO A C 1
ATOM 853 O O . PRO A 1 103 ? 8.57 0.812 8.445 1 80.12 103 PRO A O 1
ATOM 856 N N . GLU A 1 104 ? 10.055 1.345 10.023 1 75 104 GLU A N 1
ATOM 857 C CA . GLU A 1 104 ? 9.594 2.732 10.031 1 75 104 GLU A CA 1
ATOM 858 C C . GLU A 1 104 ? 9.938 3.428 8.719 1 75 104 GLU A C 1
ATOM 860 O O . GLU A 1 104 ? 9.164 4.258 8.227 1 75 104 GLU A O 1
ATOM 865 N N . HIS A 1 105 ? 11.062 3.047 8.211 1 76.5 105 HIS A N 1
ATOM 866 C CA . HIS A 1 105 ? 11.469 3.623 6.938 1 76.5 105 HIS A CA 1
ATOM 867 C C . HIS A 1 105 ? 10.539 3.18 5.812 1 76.5 105 HIS A C 1
ATOM 869 O O . HIS A 1 105 ? 10.148 3.992 4.969 1 76.5 105 HIS A O 1
ATOM 875 N N . ILE A 1 106 ? 10.188 1.955 5.852 1 77 106 ILE A N 1
ATOM 876 C CA . ILE A 1 106 ? 9.297 1.413 4.832 1 77 106 ILE A CA 1
ATOM 877 C C . ILE A 1 106 ? 7.93 2.076 4.941 1 77 106 ILE A C 1
ATOM 879 O O . ILE A 1 106 ? 7.328 2.443 3.928 1 77 106 ILE A O 1
ATOM 883 N N . LYS A 1 107 ? 7.574 2.271 6.121 1 75.06 107 LYS A N 1
ATOM 884 C CA . LYS A 1 107 ? 6.297 2.93 6.371 1 75.06 107 LYS A CA 1
ATOM 885 C C . LYS A 1 107 ? 6.297 4.355 5.828 1 75.06 107 LYS A C 1
ATOM 887 O O . LYS A 1 107 ? 5.336 4.781 5.18 1 75.06 107 LYS A O 1
ATOM 892 N N . LEU A 1 108 ? 7.348 5.035 6.09 1 74.62 108 LEU A N 1
ATOM 893 C CA . LEU A 1 108 ? 7.465 6.43 5.676 1 74.62 108 LEU A CA 1
ATOM 894 C C . LEU A 1 108 ? 7.477 6.551 4.156 1 74.62 108 LEU A C 1
ATOM 896 O O . LEU A 1 108 ? 6.746 7.367 3.59 1 74.62 108 LEU A O 1
ATOM 900 N N . VAL A 1 109 ? 8.172 5.66 3.578 1 74.19 109 VAL A N 1
ATOM 901 C CA . VAL A 1 109 ? 8.32 5.711 2.127 1 74.19 109 VAL A CA 1
ATOM 902 C C . VAL A 1 109 ? 7.004 5.336 1.457 1 74.19 109 VAL A C 1
ATOM 904 O O . VAL A 1 109 ? 6.578 5.988 0.5 1 74.19 109 VAL A O 1
ATOM 907 N N . THR A 1 110 ? 6.375 4.328 1.982 1 74.81 110 THR A N 1
ATOM 908 C CA . THR A 1 110 ? 5.098 3.893 1.431 1 74.81 110 THR A CA 1
ATOM 909 C C . THR A 1 110 ? 4.039 4.98 1.589 1 74.81 110 THR A C 1
ATOM 911 O O . THR A 1 110 ? 3.246 5.223 0.676 1 74.81 110 THR A O 1
ATOM 914 N N . SER A 1 111 ? 4.039 5.648 2.688 1 72.62 111 SER A N 1
ATOM 915 C CA . SER A 1 111 ? 3.104 6.734 2.943 1 72.62 111 SER A CA 1
ATOM 916 C C . SER A 1 111 ? 3.328 7.895 1.977 1 72.62 111 SER A C 1
ATOM 918 O O . SER A 1 111 ? 2.369 8.484 1.476 1 72.62 111 SER A O 1
ATOM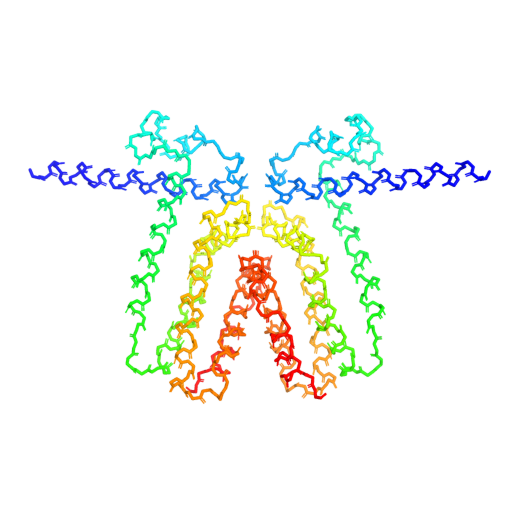 920 N N . LEU A 1 112 ? 4.586 8.211 1.786 1 71.38 112 LEU A N 1
ATOM 921 C CA . LEU A 1 112 ? 4.918 9.305 0.874 1 71.38 112 LEU A CA 1
ATOM 922 C C . LEU A 1 112 ? 4.477 8.977 -0.548 1 71.38 112 LEU A C 1
ATOM 924 O O . LEU A 1 112 ? 3.965 9.844 -1.258 1 71.38 112 LEU A O 1
ATOM 928 N N . MET A 1 113 ? 4.57 7.699 -0.918 1 68.69 113 MET A N 1
ATOM 929 C CA . MET A 1 113 ? 4.23 7.266 -2.27 1 68.69 113 MET A CA 1
ATOM 930 C C . MET A 1 113 ? 2.725 7.355 -2.504 1 68.69 113 MET A C 1
ATOM 932 O O . MET A 1 113 ? 2.281 7.602 -3.627 1 68.69 113 MET A O 1
ATOM 936 N N . LEU A 1 114 ? 2.01 7.207 -1.548 1 66.06 114 LEU A N 1
ATOM 937 C CA . LEU A 1 114 ? 0.557 7.242 -1.669 1 66.06 114 LEU A CA 1
ATOM 938 C C . LEU A 1 114 ? 0.054 8.68 -1.752 1 66.06 114 LEU A C 1
ATOM 940 O O . LEU A 1 114 ? -1.079 8.922 -2.174 1 66.06 114 LEU A O 1
ATOM 944 N N . GLN A 1 115 ? 0.915 9.617 -1.286 1 63.97 115 GLN A N 1
ATOM 945 C CA . GLN A 1 115 ? 0.547 11.031 -1.352 1 63.97 115 GLN A CA 1
ATOM 946 C C . GLN A 1 115 ? 0.945 11.641 -2.691 1 63.97 115 GLN A C 1
ATOM 948 O O . GLN A 1 115 ? 0.665 12.812 -2.953 1 63.97 115 GLN A O 1
ATOM 953 N N . VAL A 1 116 ? 1.551 10.906 -3.477 1 60.81 116 VAL A N 1
ATOM 954 C CA . VAL A 1 116 ? 2.262 11.359 -4.664 1 60.81 116 VAL A CA 1
ATOM 955 C C . VAL A 1 116 ? 1.275 11.977 -5.656 1 60.81 116 VAL A C 1
ATOM 957 O O . VAL A 1 116 ? 1.617 12.914 -6.383 1 60.81 116 VAL A O 1
ATOM 960 N N . SER A 1 117 ? 0.125 11.422 -5.66 1 59.75 117 SER A N 1
ATOM 961 C CA . SER A 1 117 ? -0.791 11.844 -6.715 1 59.75 117 SER A CA 1
ATOM 962 C C . SER A 1 117 ? -1.077 13.336 -6.641 1 59.75 117 SER A C 1
ATOM 964 O O . SER A 1 117 ? -1.492 13.945 -7.625 1 59.75 117 SER A O 1
ATOM 966 N N . LYS A 1 118 ? -0.759 13.875 -5.535 1 62.81 118 LYS A N 1
ATOM 967 C CA . LYS A 1 118 ? -1.071 15.297 -5.375 1 62.81 118 LYS A CA 1
ATOM 968 C C . LYS A 1 118 ? 0.012 16.172 -6 1 62.81 118 LYS A C 1
ATOM 970 O O . LYS A 1 118 ? -0.246 17.312 -6.371 1 62.81 118 LYS A O 1
ATOM 975 N N . TYR A 1 119 ? 1.155 15.539 -6.105 1 66.88 119 TYR A N 1
ATOM 976 C CA . TYR A 1 119 ? 2.271 16.312 -6.637 1 66.88 119 TYR A CA 1
ATOM 977 C C . TYR A 1 119 ? 2.863 15.633 -7.867 1 66.88 119 TYR A C 1
ATOM 979 O O . TYR A 1 119 ? 3.471 14.562 -7.77 1 66.88 119 TYR A O 1
ATOM 987 N N . LYS A 1 120 ? 2.656 16.219 -8.945 1 71.56 120 LYS A N 1
ATOM 988 C CA . LYS A 1 120 ? 3.043 15.648 -10.234 1 71.56 120 LYS A CA 1
ATOM 989 C C . LYS A 1 120 ? 4.5 15.195 -10.219 1 71.56 120 LYS A C 1
ATOM 991 O O . LYS A 1 120 ? 4.828 14.133 -10.75 1 71.56 120 LYS A O 1
ATOM 996 N N . PHE A 1 121 ? 5.328 16.062 -9.641 1 68.62 121 PHE A N 1
ATOM 997 C CA . PHE A 1 121 ? 6.75 15.734 -9.672 1 68.62 121 PHE A CA 1
ATOM 998 C C . PHE A 1 121 ? 7.035 14.508 -8.82 1 68.62 121 PHE A C 1
ATOM 1000 O O . PHE A 1 121 ? 7.879 13.68 -9.18 1 68.62 121 PHE A O 1
ATOM 1007 N N . ILE A 1 122 ? 6.328 14.281 -7.762 1 71.25 122 ILE A N 1
ATOM 1008 C CA . ILE A 1 122 ? 6.488 13.102 -6.914 1 71.25 122 ILE A CA 1
ATOM 1009 C C . ILE A 1 122 ? 5.965 11.867 -7.645 1 71.25 122 ILE A C 1
ATOM 1011 O O . ILE A 1 122 ? 6.582 10.805 -7.598 1 71.25 122 ILE A O 1
ATOM 1015 N N . GLN A 1 123 ? 4.922 12.133 -8.305 1 76.5 123 GLN A N 1
ATOM 1016 C CA . GLN A 1 123 ? 4.332 11.023 -9.047 1 76.5 123 GLN A CA 1
ATOM 1017 C C . GLN A 1 123 ? 5.27 10.531 -10.148 1 76.5 123 GLN A C 1
ATOM 1019 O O . GLN A 1 123 ? 5.434 9.328 -10.336 1 76.5 123 GLN A O 1
ATOM 1024 N N . GLU A 1 124 ? 5.906 11.406 -10.789 1 79.38 124 GLU A N 1
ATOM 1025 C CA . GLU A 1 124 ? 6.82 11.055 -11.867 1 79.38 124 GLU A CA 1
ATOM 1026 C C . GLU A 1 124 ? 8.031 10.289 -11.344 1 79.38 124 GLU A C 1
ATOM 1028 O O . GLU A 1 124 ? 8.484 9.328 -11.969 1 79.38 124 GLU A O 1
ATOM 1033 N N . MET A 1 125 ? 8.422 10.719 -10.266 1 74.12 125 MET A N 1
ATOM 1034 C CA . MET A 1 125 ? 9.57 10.047 -9.648 1 74.12 125 MET A CA 1
ATOM 1035 C C . MET A 1 125 ? 9.195 8.641 -9.188 1 74.12 125 MET A C 1
ATOM 1037 O O . MET A 1 125 ? 9.984 7.707 -9.328 1 74.12 125 MET A O 1
ATOM 1041 N N . ALA A 1 126 ? 8.016 8.578 -8.672 1 78.31 126 ALA A N 1
ATOM 1042 C CA . ALA A 1 126 ? 7.527 7.277 -8.227 1 78.31 126 ALA A CA 1
ATOM 1043 C C . ALA A 1 126 ? 7.328 6.332 -9.406 1 78.31 126 ALA A C 1
ATOM 1045 O O . ALA A 1 126 ? 7.664 5.148 -9.328 1 78.31 126 ALA A O 1
ATOM 1046 N N . ILE A 1 127 ? 6.891 6.867 -10.477 1 84.06 127 ILE A N 1
ATOM 1047 C CA . ILE A 1 127 ? 6.68 6.086 -11.688 1 84.06 127 ILE A CA 1
ATOM 1048 C C . ILE A 1 127 ? 8.023 5.586 -12.227 1 84.06 127 ILE A C 1
ATOM 1050 O O . ILE A 1 127 ? 8.156 4.418 -12.594 1 84.06 127 ILE A O 1
ATOM 1054 N N . ASP A 1 128 ? 8.953 6.48 -12.172 1 81.5 128 ASP A N 1
ATOM 1055 C CA . ASP A 1 128 ? 10.289 6.125 -12.648 1 81.5 128 ASP A CA 1
ATOM 1056 C C . ASP A 1 128 ? 10.891 4.996 -11.812 1 81.5 128 ASP A C 1
ATOM 1058 O O . ASP A 1 128 ? 11.492 4.07 -12.352 1 81.5 128 ASP A O 1
ATOM 1062 N N . LYS A 1 129 ? 10.727 5.09 -10.547 1 78.25 129 LYS A N 1
ATOM 1063 C CA . LYS A 1 129 ? 11.219 4.059 -9.641 1 78.25 129 LYS A CA 1
ATOM 1064 C C . LYS A 1 129 ? 10.531 2.723 -9.891 1 78.25 129 LYS A C 1
ATOM 1066 O O . LYS A 1 129 ? 11.188 1.682 -9.969 1 78.25 129 LYS A O 1
ATOM 1071 N N . TYR A 1 130 ? 9.281 2.809 -10.086 1 83.44 130 TYR A N 1
ATOM 1072 C CA . TYR A 1 130 ? 8.5 1.603 -10.344 1 83.44 130 TYR A CA 1
ATOM 1073 C C . TYR A 1 130 ? 8.914 0.957 -11.664 1 83.44 130 TYR A C 1
ATOM 1075 O O . TYR A 1 130 ? 9.125 -0.256 -11.727 1 83.44 130 TYR A O 1
ATOM 1083 N N . LEU A 1 131 ? 9.109 1.765 -12.641 1 86.38 131 LEU A N 1
ATOM 1084 C CA . LEU A 1 131 ? 9.461 1.25 -13.961 1 86.38 131 LEU A CA 1
ATOM 1085 C C . LEU A 1 131 ? 10.859 0.629 -13.945 1 86.38 131 LEU A C 1
ATOM 1087 O O . LEU A 1 131 ? 11.078 -0.416 -14.555 1 86.38 131 LEU A O 1
ATOM 1091 N N . THR A 1 132 ? 11.727 1.268 -13.234 1 86.19 132 THR A N 1
ATOM 1092 C CA . THR A 1 132 ? 13.086 0.755 -13.133 1 86.19 132 THR A CA 1
ATOM 1093 C C . THR A 1 132 ? 13.109 -0.587 -12.406 1 86.19 132 THR A C 1
ATOM 1095 O O . THR A 1 132 ? 13.773 -1.526 -12.852 1 86.19 132 THR A O 1
ATOM 1098 N N . TYR A 1 133 ? 12.406 -0.667 -11.336 1 87.56 133 TYR A N 1
ATOM 1099 C CA . TYR A 1 133 ? 12.344 -1.901 -10.562 1 87.56 133 TYR A CA 1
ATOM 1100 C C . TYR A 1 133 ? 11.664 -3.01 -11.359 1 87.56 133 TYR A C 1
ATOM 1102 O O . TYR A 1 133 ? 12.133 -4.152 -11.367 1 87.56 133 TYR A O 1
ATOM 1110 N N . PHE A 1 134 ? 10.625 -2.662 -12.039 1 90.81 134 PHE A N 1
ATOM 1111 C CA . PHE A 1 134 ? 9.906 -3.617 -12.875 1 90.81 134 PHE A CA 1
ATOM 1112 C C . PHE A 1 134 ? 10.82 -4.16 -13.977 1 90.81 134 PHE A C 1
ATOM 1114 O O . PHE A 1 134 ? 10.867 -5.371 -14.203 1 90.81 134 PHE A O 1
ATOM 1121 N N . GLN A 1 135 ? 11.508 -3.26 -14.555 1 93.75 135 GLN A N 1
ATOM 1122 C CA . GLN A 1 135 ? 12.391 -3.662 -15.641 1 93.75 135 GLN A CA 1
ATOM 1123 C C . GLN A 1 135 ? 13.492 -4.586 -15.141 1 93.75 135 GLN A C 1
ATOM 1125 O O . GLN A 1 135 ? 13.828 -5.578 -15.789 1 93.75 135 GLN A O 1
ATOM 1130 N N . LEU A 1 136 ? 14.062 -4.262 -14.07 1 94.56 136 LEU A N 1
ATOM 1131 C CA . LEU A 1 136 ? 15.094 -5.098 -13.461 1 94.56 136 LEU A CA 1
ATOM 1132 C C . LEU A 1 136 ? 14.555 -6.492 -13.164 1 94.56 136 LEU A C 1
ATOM 1134 O O . LEU A 1 136 ? 15.188 -7.492 -13.5 1 94.56 136 LEU A O 1
ATOM 1138 N N . MET A 1 137 ? 13.375 -6.59 -12.57 1 95.62 137 MET A N 1
ATOM 1139 C CA . MET A 1 137 ? 12.773 -7.871 -12.211 1 95.62 137 MET A CA 1
ATOM 1140 C C . MET A 1 137 ? 12.438 -8.688 -13.453 1 95.62 137 MET A C 1
ATOM 1142 O O . MET A 1 137 ? 12.633 -9.898 -13.477 1 95.62 137 MET A O 1
ATOM 1146 N N . GLN A 1 138 ? 11.93 -7.957 -14.438 1 96.31 138 GLN A N 1
ATOM 1147 C CA . GLN A 1 138 ? 11.609 -8.633 -15.695 1 96.31 138 GLN A CA 1
ATOM 1148 C C . GLN A 1 138 ? 12.852 -9.258 -16.312 1 96.31 138 GLN A C 1
ATOM 1150 O O . GLN A 1 138 ? 12.82 -10.414 -16.734 1 96.31 138 GLN A O 1
ATOM 1155 N N . GLU A 1 139 ? 13.883 -8.484 -16.375 1 96.19 139 GLU A N 1
ATOM 1156 C CA . GLU A 1 139 ? 15.133 -8.969 -16.953 1 96.19 139 GLU A CA 1
ATOM 1157 C C . GLU A 1 139 ? 15.672 -10.164 -16.172 1 96.19 139 GLU A C 1
ATOM 1159 O O . GLU A 1 139 ? 16.125 -11.141 -16.766 1 96.19 139 GLU A O 1
ATOM 1164 N N . LEU A 1 140 ? 15.602 -10.102 -14.922 1 96.19 140 LEU A N 1
ATOM 1165 C CA . LEU A 1 140 ? 16.109 -11.18 -14.086 1 96.19 140 LEU A CA 1
ATOM 1166 C C . LEU A 1 140 ? 15.273 -12.445 -14.258 1 96.19 140 LEU A C 1
ATOM 1168 O O . LEU A 1 140 ? 15.812 -13.539 -14.406 1 96.19 140 LEU A O 1
ATOM 1172 N N . LEU A 1 141 ? 13.969 -12.266 -14.25 1 96.75 141 LEU A N 1
ATOM 1173 C CA . LEU A 1 141 ? 13.086 -13.414 -14.391 1 96.75 141 LEU A CA 1
ATOM 1174 C C . LEU A 1 141 ? 13.234 -14.047 -15.773 1 96.75 141 LEU A C 1
ATOM 1176 O O . LEU A 1 141 ? 13.109 -15.266 -15.914 1 96.75 141 LEU A O 1
ATOM 1180 N N . ASP A 1 142 ? 13.508 -13.18 -16.734 1 96.56 142 ASP A N 1
ATOM 1181 C CA . ASP A 1 142 ? 13.797 -13.695 -18.062 1 96.56 142 ASP A CA 1
ATOM 1182 C C . ASP A 1 142 ? 15.055 -14.57 -18.062 1 96.56 142 ASP A C 1
ATOM 1184 O O . ASP A 1 142 ? 15.055 -15.672 -18.609 1 96.56 142 ASP A O 1
ATOM 1188 N N . LYS A 1 143 ? 16.078 -14.109 -17.453 1 96.19 143 LYS A N 1
ATOM 1189 C CA . LYS A 1 143 ? 17.359 -14.812 -17.391 1 96.19 143 LYS A CA 1
ATOM 1190 C C . LYS A 1 143 ? 17.234 -16.109 -16.594 1 96.19 143 LYS A C 1
ATOM 1192 O O . LYS A 1 143 ? 17.922 -17.078 -16.875 1 96.19 143 LYS A O 1
ATOM 1197 N N . VAL A 1 144 ? 16.406 -16.109 -15.555 1 95.44 144 VAL A N 1
ATOM 1198 C CA . VAL A 1 144 ? 16.219 -17.297 -14.727 1 95.44 144 VAL A CA 1
ATOM 1199 C C . VAL A 1 144 ? 15.359 -18.312 -15.461 1 95.44 144 VAL A C 1
ATOM 1201 O O . VAL A 1 144 ? 15.359 -19.5 -15.117 1 95.44 144 VAL A O 1
ATOM 1204 N N . GLY A 1 145 ? 14.508 -17.828 -16.469 1 92.94 145 GLY A N 1
ATOM 1205 C CA . GLY A 1 145 ? 13.82 -18.781 -17.344 1 92.94 145 GLY A CA 1
ATOM 1206 C C . GLY A 1 145 ? 12.32 -18.781 -17.156 1 92.94 145 GLY A C 1
ATOM 1207 O O . GLY A 1 145 ? 11.648 -19.766 -17.5 1 92.94 145 GLY A O 1
ATOM 1208 N N . PHE A 1 146 ? 11.75 -17.766 -16.594 1 92.31 146 PHE A N 1
ATOM 1209 C CA . PHE A 1 146 ? 10.297 -17.703 -16.484 1 92.31 146 PHE A CA 1
ATOM 1210 C C . PHE A 1 146 ? 9.664 -17.453 -17.844 1 92.31 146 PHE A C 1
ATOM 1212 O O . PHE A 1 146 ? 10.102 -16.578 -18.594 1 92.31 146 PHE A O 1
ATOM 1219 N N . PRO A 1 147 ? 8.68 -18.297 -18.203 1 89.94 147 PRO A N 1
ATOM 1220 C CA . PRO A 1 147 ? 8.078 -18.188 -19.531 1 89.94 147 PRO A CA 1
ATOM 1221 C C . PRO A 1 147 ? 7.48 -16.812 -19.797 1 89.94 147 PRO A C 1
ATOM 1223 O O . PRO A 1 147 ? 7.633 -16.281 -20.906 1 89.94 147 PRO A O 1
ATOM 1226 N N . ASP A 1 148 ? 6.801 -16.25 -18.859 1 93.75 148 ASP A N 1
ATOM 1227 C CA . ASP A 1 148 ? 6.234 -14.914 -19 1 93.75 148 ASP A CA 1
ATOM 1228 C C . ASP A 1 148 ? 6.844 -13.945 -17.984 1 93.75 148 ASP A C 1
ATOM 1230 O O . ASP A 1 148 ? 6.164 -13.508 -17.062 1 93.75 148 ASP A O 1
ATOM 1234 N N . SER A 1 149 ? 8.125 -13.594 -18.281 1 95.69 149 SER A N 1
ATOM 1235 C CA . SER A 1 149 ? 8.906 -12.773 -17.344 1 95.69 149 SER A CA 1
ATOM 1236 C C . SER A 1 149 ? 8.266 -11.414 -17.141 1 95.69 149 SER A C 1
ATOM 1238 O O . SER A 1 149 ? 8.312 -10.859 -16.031 1 95.69 149 SER A O 1
ATOM 1240 N N . ARG A 1 150 ?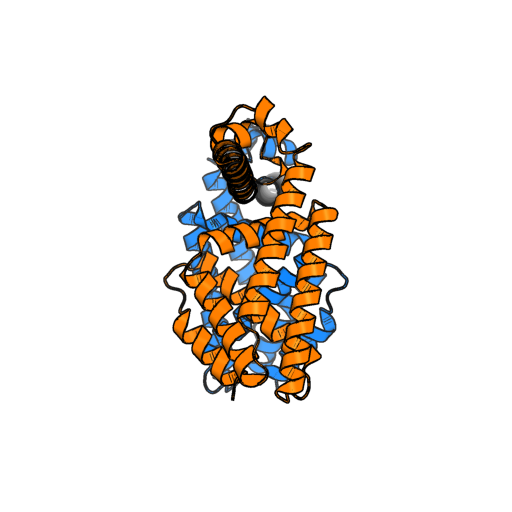 7.609 -10.852 -18.172 1 94.19 150 ARG A N 1
ATOM 1241 C CA . ARG A 1 150 ? 6.992 -9.539 -18.078 1 94.19 150 ARG A CA 1
ATOM 1242 C C . ARG A 1 150 ? 5.832 -9.539 -17.094 1 94.19 150 ARG A C 1
ATOM 1244 O O . ARG A 1 150 ? 5.797 -8.727 -16.156 1 94.19 150 ARG A O 1
ATOM 1251 N N . ARG A 1 151 ? 4.969 -10.477 -17.219 1 92.94 151 ARG A N 1
ATOM 1252 C CA . ARG A 1 151 ? 3.803 -10.531 -16.344 1 92.94 151 ARG A CA 1
ATOM 1253 C C . ARG A 1 151 ? 4.191 -11.008 -14.945 1 92.94 151 ARG A C 1
ATOM 1255 O O . ARG A 1 151 ? 3.654 -10.523 -13.953 1 92.94 151 ARG A O 1
ATOM 1262 N N . GLU A 1 152 ? 5.113 -11.922 -14.914 1 94.25 152 GLU A N 1
ATOM 1263 C CA . GLU A 1 152 ? 5.551 -12.438 -13.625 1 94.25 152 GLU A CA 1
ATOM 1264 C C . GLU A 1 152 ? 6.266 -11.359 -12.812 1 94.25 152 GLU A C 1
ATOM 1266 O O . GLU A 1 152 ? 6.152 -11.32 -11.586 1 94.25 152 GLU A O 1
ATOM 1271 N N . ALA A 1 153 ? 7.004 -10.523 -13.539 1 95.12 153 ALA A N 1
ATOM 1272 C CA . ALA A 1 153 ? 7.699 -9.43 -12.867 1 95.12 153 ALA A CA 1
ATOM 1273 C C . ALA A 1 153 ? 6.703 -8.469 -12.219 1 95.12 153 ALA A C 1
ATOM 1275 O O . ALA A 1 153 ? 6.918 -8.008 -11.094 1 95.12 153 ALA A O 1
ATOM 1276 N N . LYS A 1 154 ? 5.637 -8.195 -12.898 1 92.69 154 LYS A N 1
ATOM 1277 C CA . LYS A 1 154 ? 4.598 -7.324 -12.352 1 92.69 154 LYS A CA 1
ATOM 1278 C C . LYS A 1 154 ? 3.932 -7.957 -11.133 1 92.69 154 LYS A C 1
ATOM 1280 O O . LYS A 1 154 ? 3.697 -7.285 -10.133 1 92.69 154 LYS A O 1
ATOM 1285 N N . LEU A 1 155 ? 3.678 -9.203 -11.211 1 93.56 155 LEU A N 1
ATOM 1286 C CA . LEU A 1 155 ? 3.045 -9.898 -10.102 1 93.56 155 LEU A CA 1
ATOM 1287 C C . LEU A 1 155 ? 3.969 -9.953 -8.891 1 93.56 155 LEU A C 1
ATOM 1289 O O . LEU A 1 155 ? 3.537 -9.703 -7.766 1 93.56 155 LEU A O 1
ATOM 1293 N N . LEU A 1 156 ? 5.23 -10.32 -9.148 1 95.31 156 LEU A N 1
ATOM 1294 C CA . LEU A 1 156 ? 6.195 -10.406 -8.062 1 95.31 156 LEU A CA 1
ATOM 1295 C C . LEU A 1 156 ? 6.355 -9.062 -7.363 1 95.31 156 LEU A C 1
ATOM 1297 O O . LEU A 1 156 ? 6.336 -8.984 -6.133 1 95.31 156 LEU A O 1
ATOM 1301 N N . THR A 1 157 ? 6.473 -8 -8.148 1 94.44 157 THR A N 1
ATOM 1302 C CA . THR A 1 157 ? 6.633 -6.672 -7.57 1 94.44 157 THR A CA 1
ATOM 1303 C C . THR A 1 157 ? 5.379 -6.262 -6.805 1 94.44 157 THR A C 1
ATOM 1305 O O . THR A 1 157 ? 5.465 -5.676 -5.723 1 94.44 157 THR A O 1
ATOM 1308 N N . ALA A 1 158 ? 4.219 -6.566 -7.352 1 93.56 158 ALA A N 1
ATOM 1309 C CA . ALA A 1 158 ? 2.969 -6.297 -6.648 1 93.56 158 ALA A CA 1
ATOM 1310 C C . ALA A 1 158 ? 2.893 -7.082 -5.344 1 93.56 158 ALA A C 1
ATOM 1312 O O . ALA A 1 158 ? 2.488 -6.543 -4.309 1 93.56 158 ALA A O 1
ATOM 1313 N N . MET A 1 159 ? 3.277 -8.305 -5.391 1 95.25 159 MET A N 1
ATOM 1314 C CA . MET A 1 159 ? 3.273 -9.164 -4.207 1 95.25 159 MET A CA 1
ATOM 1315 C C . MET A 1 159 ? 4.172 -8.586 -3.117 1 95.25 159 MET A C 1
ATOM 1317 O O . MET A 1 159 ? 3.775 -8.516 -1.952 1 95.25 159 MET A O 1
ATOM 1321 N N . LEU A 1 160 ? 5.332 -8.156 -3.492 1 94.5 160 LEU A N 1
ATOM 1322 C CA . LEU A 1 160 ? 6.273 -7.59 -2.529 1 94.5 160 LEU A CA 1
ATOM 1323 C C . LEU A 1 160 ? 5.73 -6.297 -1.931 1 94.5 160 LEU A C 1
ATOM 1325 O O . LEU A 1 160 ? 5.789 -6.102 -0.715 1 94.5 160 LEU A O 1
ATOM 1329 N N . ASP A 1 161 ? 5.188 -5.488 -2.752 1 90.81 161 ASP A N 1
ATOM 1330 C CA . ASP A 1 161 ? 4.555 -4.27 -2.254 1 90.81 161 ASP A CA 1
ATOM 1331 C C . ASP A 1 161 ? 3.418 -4.594 -1.288 1 90.81 161 ASP A C 1
ATOM 1333 O O . ASP A 1 161 ? 3.266 -3.941 -0.255 1 90.81 161 ASP A O 1
ATOM 1337 N N . GLY A 1 162 ? 2.637 -5.547 -1.661 1 92.06 162 GLY A N 1
ATOM 1338 C CA . GLY A 1 162 ? 1.548 -5.961 -0.79 1 92.06 162 GLY A CA 1
ATOM 1339 C C . GLY A 1 162 ? 2.023 -6.496 0.547 1 92.06 162 GLY A C 1
ATOM 1340 O O . GLY A 1 162 ? 1.394 -6.254 1.579 1 92.06 162 GLY A O 1
ATOM 1341 N N . VAL A 1 163 ? 3.123 -7.23 0.564 1 93.25 163 VAL A N 1
ATOM 1342 C CA . VAL A 1 163 ? 3.709 -7.734 1.802 1 93.25 163 VAL A CA 1
ATOM 1343 C C . VAL A 1 163 ? 4.09 -6.566 2.709 1 93.25 163 VAL A C 1
ATOM 1345 O O . VAL A 1 163 ? 3.814 -6.594 3.912 1 93.25 163 VAL A O 1
ATOM 1348 N N . ALA A 1 164 ? 4.695 -5.566 2.107 1 89.75 164 ALA A N 1
ATOM 1349 C CA . ALA A 1 164 ? 5.09 -4.395 2.885 1 89.75 164 ALA A CA 1
ATOM 1350 C C . ALA A 1 164 ? 3.879 -3.721 3.52 1 89.75 164 ALA A C 1
ATOM 1352 O O . ALA A 1 164 ? 3.912 -3.346 4.695 1 89.75 164 ALA A O 1
ATOM 1353 N N . ILE A 1 165 ? 2.854 -3.607 2.799 1 85.69 165 ILE A N 1
ATOM 1354 C CA . ILE A 1 165 ? 1.637 -2.963 3.279 1 85.69 165 ILE A CA 1
ATOM 1355 C C . ILE A 1 165 ? 1.011 -3.803 4.391 1 85.69 165 ILE A C 1
ATOM 1357 O O . ILE A 1 165 ? 0.629 -3.275 5.438 1 85.69 165 ILE A O 1
ATOM 1361 N N . GLN A 1 166 ? 0.896 -5.062 4.102 1 88.25 166 GLN A N 1
ATOM 1362 C CA . GLN A 1 166 ? 0.29 -5.945 5.09 1 88.25 166 GLN A CA 1
ATOM 1363 C C . GLN A 1 166 ? 1.105 -5.969 6.379 1 88.25 166 GLN A C 1
ATOM 1365 O O . GLN A 1 166 ? 0.543 -6.023 7.477 1 88.25 166 GLN A O 1
ATOM 1370 N N . PHE A 1 167 ? 2.377 -5.957 6.281 1 88.75 167 PHE A N 1
ATOM 1371 C CA . PHE A 1 167 ? 3.23 -5.887 7.461 1 88.75 167 PHE A CA 1
ATOM 1372 C C . PHE A 1 167 ? 2.973 -4.605 8.242 1 88.75 167 PHE A C 1
ATOM 1374 O O . PHE A 1 167 ? 2.951 -4.613 9.469 1 88.75 167 PHE A O 1
ATOM 1381 N N . ASN A 1 168 ? 2.826 -3.492 7.484 1 82.44 168 ASN A N 1
ATOM 1382 C CA . ASN A 1 168 ? 2.574 -2.213 8.141 1 82.44 168 ASN A CA 1
ATOM 1383 C C . ASN A 1 168 ? 1.257 -2.229 8.906 1 82.44 168 ASN A C 1
ATOM 1385 O O . ASN A 1 168 ? 1.134 -1.577 9.945 1 82.44 168 ASN A O 1
ATOM 1389 N N . VAL A 1 169 ? 0.392 -2.949 8.445 1 81.69 169 VAL A N 1
ATOM 1390 C CA . VAL A 1 169 ? -0.932 -2.998 9.055 1 81.69 169 VAL A CA 1
ATOM 1391 C C . VAL A 1 169 ? -0.926 -3.986 10.219 1 81.69 169 VAL A C 1
ATOM 1393 O O . VAL A 1 169 ? -1.337 -3.645 11.336 1 81.69 169 VAL A O 1
ATOM 1396 N N . VAL A 1 170 ? -0.423 -5.191 9.969 1 84.56 170 VAL A N 1
ATOM 1397 C CA . VAL A 1 170 ? -0.531 -6.297 10.914 1 84.56 170 VAL A CA 1
ATOM 1398 C C . VAL A 1 170 ? 0.56 -6.18 11.977 1 84.56 170 VAL A C 1
ATOM 1400 O O . VAL A 1 170 ? 0.353 -6.555 13.133 1 84.56 170 VAL A O 1
ATOM 1403 N N . GLY A 1 171 ? 1.703 -5.625 11.547 1 82.94 171 GLY A N 1
ATOM 1404 C CA . GLY A 1 171 ? 2.812 -5.477 12.477 1 82.94 171 GLY A CA 1
ATOM 1405 C C . GLY A 1 171 ? 3.607 -6.758 12.664 1 82.94 171 GLY A C 1
ATOM 1406 O O . GLY A 1 171 ? 3.779 -7.531 11.719 1 82.94 171 GLY A O 1
ATOM 1407 N N . GLU A 1 172 ? 4.102 -6.996 13.789 1 84.06 172 GLU A N 1
ATOM 1408 C CA . GLU A 1 172 ? 5.062 -8.055 14.078 1 84.06 172 GLU A CA 1
ATOM 1409 C C . GLU A 1 172 ? 4.418 -9.438 13.961 1 84.06 172 GLU A C 1
ATOM 1411 O O . GLU A 1 172 ? 5.117 -10.445 13.82 1 84.06 172 GLU A O 1
ATOM 1416 N N . ASP A 1 173 ? 3.104 -9.484 13.984 1 87.06 173 ASP A N 1
ATOM 1417 C CA . ASP A 1 173 ? 2.404 -10.758 13.883 1 87.06 173 ASP A CA 1
ATOM 1418 C C . ASP A 1 173 ? 2.35 -11.234 12.43 1 87.06 173 ASP A C 1
ATOM 1420 O O . ASP A 1 173 ? 1.969 -12.383 12.164 1 87.06 173 ASP A O 1
ATOM 1424 N N . TYR A 1 174 ? 2.68 -10.383 11.516 1 90.88 174 TYR A N 1
ATOM 1425 C CA . TYR A 1 174 ? 2.768 -10.805 10.125 1 90.88 174 TYR A CA 1
ATOM 1426 C C . TYR A 1 174 ? 3.875 -11.836 9.938 1 90.88 174 TYR A C 1
ATOM 1428 O O . TYR A 1 174 ? 5 -11.641 10.406 1 90.88 174 TYR A O 1
ATOM 1436 N N . PRO A 1 175 ? 3.586 -12.938 9.305 1 93 175 PRO A N 1
ATOM 1437 C CA . PRO A 1 175 ? 4.582 -14 9.148 1 93 175 PRO A CA 1
ATOM 1438 C C . PRO A 1 175 ? 5.582 -13.711 8.039 1 93 175 PRO A C 1
ATOM 1440 O O . PRO A 1 175 ? 5.59 -14.398 7.012 1 93 175 PRO A O 1
ATOM 1443 N N . LEU A 1 176 ? 6.504 -12.797 8.297 1 94.94 176 LEU A N 1
ATOM 1444 C CA . LEU A 1 176 ? 7.445 -12.312 7.293 1 94.94 176 LEU A CA 1
ATOM 1445 C C . LEU A 1 176 ? 8.367 -13.445 6.832 1 94.94 176 LEU A C 1
ATOM 1447 O O . LEU A 1 176 ? 8.586 -13.617 5.633 1 94.94 176 LEU A O 1
ATOM 1451 N N . THR A 1 177 ? 8.883 -14.188 7.777 1 96.25 177 THR A N 1
ATOM 1452 C CA . THR A 1 177 ? 9.852 -15.234 7.457 1 96.25 177 THR A CA 1
ATOM 1453 C C . THR A 1 177 ? 9.203 -16.312 6.598 1 96.25 177 THR A C 1
ATOM 1455 O O . THR A 1 177 ? 9.773 -16.734 5.582 1 96.25 177 THR A O 1
ATOM 1458 N N . GLU A 1 178 ? 8.008 -16.719 7.012 1 95.31 178 GLU A N 1
ATOM 1459 C CA . GLU A 1 178 ? 7.297 -17.75 6.25 1 95.31 178 GLU A CA 1
ATOM 1460 C C . GLU A 1 178 ? 6.949 -17.25 4.852 1 95.31 178 GLU A C 1
ATOM 1462 O O . GLU A 1 178 ? 7.051 -18 3.875 1 95.31 178 GLU A O 1
ATOM 1467 N N . THR A 1 179 ? 6.531 -16.016 4.742 1 96.19 179 THR A N 1
ATOM 1468 C CA . THR A 1 179 ? 6.168 -15.43 3.459 1 96.19 179 THR A CA 1
ATOM 1469 C C . THR A 1 179 ? 7.383 -15.352 2.539 1 96.19 179 THR A C 1
ATOM 1471 O O . THR A 1 179 ? 7.301 -15.703 1.36 1 96.19 179 THR A O 1
ATOM 1474 N N . GLU A 1 180 ? 8.5 -14.906 3.086 1 96.94 180 GLU A N 1
ATOM 1475 C CA . GLU A 1 180 ? 9.742 -14.828 2.324 1 96.94 180 GLU A CA 1
ATOM 1476 C C . GLU A 1 180 ? 10.133 -16.188 1.764 1 96.94 180 GLU A C 1
ATOM 1478 O O . GLU A 1 180 ? 10.43 -16.328 0.574 1 96.94 180 GLU A O 1
ATOM 1483 N N . LYS A 1 181 ? 10.109 -17.203 2.596 1 96.19 181 LYS A N 1
ATOM 1484 C CA . LYS A 1 181 ? 10.477 -18.562 2.182 1 96.19 181 LYS A CA 1
ATOM 1485 C C . LYS A 1 181 ? 9.57 -19.062 1.062 1 96.19 181 LYS A C 1
ATOM 1487 O O . LYS A 1 181 ? 10.047 -19.672 0.103 1 96.19 181 LYS A O 1
ATOM 1492 N N . TYR A 1 182 ? 8.352 -18.797 1.208 1 94.75 182 TYR A N 1
ATOM 1493 C CA . TYR A 1 182 ? 7.395 -19.266 0.213 1 94.75 182 TYR A CA 1
ATOM 1494 C C . TYR A 1 182 ? 7.625 -18.578 -1.13 1 94.75 182 TYR A C 1
ATOM 1496 O O . TYR A 1 182 ? 7.582 -19.234 -2.178 1 94.75 182 TYR A O 1
ATOM 1504 N N . ILE A 1 183 ? 7.867 -17.266 -1.129 1 96.06 183 ILE A N 1
ATOM 1505 C CA . ILE A 1 183 ? 8.133 -16.531 -2.363 1 96.06 183 ILE A CA 1
ATOM 1506 C C . ILE A 1 183 ? 9.398 -17.062 -3.021 1 96.06 183 ILE A C 1
ATOM 1508 O O . ILE A 1 183 ? 9.438 -17.266 -4.238 1 96.06 183 ILE A O 1
ATOM 1512 N N . LEU A 1 184 ? 10.375 -17.328 -2.184 1 96.19 184 LEU A N 1
ATOM 1513 C CA . LEU A 1 184 ? 11.633 -17.859 -2.711 1 96.19 184 LEU A CA 1
ATOM 1514 C C . LEU A 1 184 ? 11.422 -19.219 -3.357 1 96.19 184 LEU A C 1
ATOM 1516 O O . LEU A 1 184 ? 12.023 -19.516 -4.395 1 96.19 184 LEU A O 1
ATOM 1520 N N . THR A 1 185 ? 10.539 -20.078 -2.779 1 94.19 185 THR A N 1
ATOM 1521 C CA . THR A 1 185 ? 10.266 -21.391 -3.35 1 94.19 185 THR A CA 1
ATOM 1522 C C . THR A 1 185 ? 9.578 -21.25 -4.703 1 94.19 185 THR A C 1
ATOM 1524 O O . THR A 1 185 ? 9.719 -22.125 -5.562 1 94.19 185 THR A O 1
ATOM 1527 N N . LYS A 1 186 ? 8.898 -20.172 -4.969 1 91.81 186 LYS A N 1
ATOM 1528 C CA . LYS A 1 186 ? 8.141 -19.969 -6.203 1 91.81 186 LYS A CA 1
ATOM 1529 C C . LYS A 1 186 ? 9.008 -19.359 -7.297 1 91.81 186 LYS A C 1
ATOM 1531 O O . LYS A 1 186 ? 8.789 -19.609 -8.484 1 91.81 186 LYS A O 1
ATOM 1536 N N . TYR A 1 187 ? 10.016 -18.594 -6.824 1 93.19 187 TYR A N 1
ATOM 1537 C CA . TYR A 1 187 ? 10.695 -17.797 -7.84 1 93.19 187 TYR A CA 1
ATOM 1538 C C . TYR A 1 187 ? 12.156 -18.203 -7.965 1 93.19 187 TYR A C 1
ATOM 1540 O O . TYR A 1 187 ? 12.82 -17.859 -8.953 1 93.19 187 TYR A O 1
ATOM 1548 N N . VAL A 1 188 ? 12.641 -18.766 -6.957 1 89.75 188 VAL A N 1
ATOM 1549 C CA . VAL A 1 188 ? 14.062 -19.109 -6.992 1 89.75 188 VAL A CA 1
ATOM 1550 C C . VAL A 1 188 ? 14.227 -20.625 -6.93 1 89.75 188 VAL A C 1
ATOM 1552 O O . VAL A 1 188 ? 13.578 -21.297 -6.125 1 89.75 188 VAL A O 1
ATOM 1555 N N . SER A 1 189 ? 14.789 -21.234 -7.844 1 77 189 SER A N 1
ATOM 1556 C CA . SER A 1 189 ? 15.117 -22.656 -7.902 1 77 189 SER A CA 1
ATOM 1557 C C . SER A 1 189 ? 16.219 -23.016 -6.918 1 77 189 SER A C 1
ATOM 1559 O O . SER A 1 189 ? 17.078 -22.172 -6.617 1 77 189 SER A O 1
ATOM 1561 N N . MET B 1 1 ? -46.25 10.922 8.32 1 56.62 1 MET B N 1
ATOM 1562 C CA . MET B 1 1 ? -45.5 9.734 7.941 1 56.62 1 MET B CA 1
ATOM 1563 C C . MET B 1 1 ? -44.438 10.07 6.898 1 56.62 1 MET B C 1
ATOM 1565 O O . MET B 1 1 ? -43.281 9.641 7.008 1 56.62 1 MET B O 1
ATOM 1569 N N . GLU B 1 2 ? -44.844 10.828 5.961 1 60.03 2 GLU B N 1
ATOM 1570 C CA . GLU B 1 2 ? -43.969 11.234 4.852 1 60.03 2 GLU B CA 1
ATOM 1571 C C . GLU B 1 2 ? -42.875 12.172 5.328 1 60.03 2 GLU B C 1
ATOM 1573 O O . GLU B 1 2 ? -41.719 12.039 4.91 1 60.03 2 GLU B O 1
ATOM 1578 N N . THR B 1 3 ? -43.281 13.07 6.215 1 57.56 3 THR B N 1
ATOM 1579 C CA . THR B 1 3 ? -42.312 14.039 6.727 1 57.56 3 THR B CA 1
ATOM 1580 C C . THR B 1 3 ? -41.25 13.352 7.543 1 57.56 3 THR B C 1
ATOM 1582 O O . THR B 1 3 ? -40.062 13.703 7.449 1 57.56 3 THR B O 1
ATOM 1585 N N . ALA B 1 4 ? -41.688 12.492 8.32 1 63.75 4 ALA B N 1
ATOM 1586 C CA . ALA B 1 4 ? -40.781 11.75 9.172 1 63.75 4 ALA B CA 1
ATOM 1587 C C . ALA B 1 4 ? -39.781 10.961 8.336 1 63.75 4 ALA B C 1
ATOM 1589 O O . ALA B 1 4 ? -38.594 10.859 8.68 1 63.75 4 ALA B O 1
ATOM 1590 N N . THR B 1 5 ? -40.219 10.375 7.273 1 58.28 5 THR B N 1
ATOM 1591 C CA . THR B 1 5 ? -39.344 9.633 6.355 1 58.28 5 THR B CA 1
ATOM 1592 C C . THR B 1 5 ? -38.344 10.562 5.676 1 58.28 5 THR B C 1
ATOM 1594 O O . THR B 1 5 ? -37.188 10.211 5.504 1 58.28 5 THR B O 1
ATOM 1597 N N . ARG B 1 6 ? -38.812 11.703 5.34 1 59.12 6 ARG B N 1
ATOM 1598 C CA . ARG B 1 6 ? -37.969 12.68 4.66 1 59.12 6 ARG B CA 1
ATOM 1599 C C . ARG B 1 6 ? -36.906 13.211 5.594 1 59.12 6 ARG B C 1
ATOM 1601 O O . ARG B 1 6 ? -35.75 13.414 5.172 1 59.12 6 ARG B O 1
ATOM 1608 N N . GLU B 1 7 ? -37.312 13.438 6.863 1 59.78 7 GLU B N 1
ATOM 1609 C CA . GLU B 1 7 ? -36.344 13.891 7.859 1 59.78 7 GLU B CA 1
ATOM 1610 C C . GLU B 1 7 ? -35.281 12.836 8.117 1 59.78 7 GLU B C 1
ATOM 1612 O O . GLU B 1 7 ? -34.094 13.156 8.266 1 59.78 7 GLU B O 1
ATOM 1617 N N . LYS B 1 8 ? -35.812 11.609 8.188 1 65.12 8 LYS B N 1
ATOM 1618 C CA . LYS B 1 8 ? -34.875 10.508 8.375 1 65.12 8 LYS B CA 1
ATOM 1619 C C . LYS B 1 8 ? -33.938 10.391 7.191 1 65.12 8 LYS B C 1
ATOM 1621 O O . LYS B 1 8 ? -32.719 10.188 7.379 1 65.12 8 LYS B O 1
ATOM 1626 N N . ASP B 1 9 ? -34.5 10.531 6.066 1 67.75 9 ASP B N 1
ATOM 1627 C CA . ASP B 1 9 ? -33.688 10.469 4.848 1 67.75 9 ASP B CA 1
ATOM 1628 C C . ASP B 1 9 ? -32.688 11.617 4.797 1 67.75 9 ASP B C 1
ATOM 1630 O O . ASP B 1 9 ? -31.531 11.414 4.418 1 67.75 9 ASP B O 1
ATOM 1634 N N . PHE B 1 10 ? -33.188 12.742 5.188 1 59.94 10 PHE B N 1
ATOM 1635 C CA . PHE B 1 10 ? -32.344 13.914 5.211 1 59.94 10 PHE B CA 1
ATOM 1636 C C . PHE B 1 10 ? -31.203 13.727 6.219 1 59.94 10 PHE B C 1
ATOM 1638 O O . PHE B 1 10 ? -30.062 14.094 5.945 1 59.94 10 PHE B O 1
ATOM 1645 N N . LYS B 1 11 ? -31.562 13.125 7.352 1 72.69 11 LYS B N 1
ATOM 1646 C CA . LYS B 1 11 ? -30.547 12.875 8.383 1 72.69 11 LYS B CA 1
ATOM 1647 C C . LYS B 1 11 ? -29.516 11.867 7.898 1 72.69 11 LYS B C 1
ATOM 1649 O O . LYS B 1 11 ? -28.312 12.031 8.156 1 72.69 11 LYS B O 1
ATOM 1654 N N . ILE B 1 12 ? -30.078 10.977 7.164 1 74.06 12 ILE B N 1
ATOM 1655 C CA . ILE B 1 12 ? -29.188 9.938 6.637 1 74.06 12 ILE B CA 1
ATOM 1656 C C . ILE B 1 12 ? -28.266 10.539 5.586 1 74.06 12 ILE B C 1
ATOM 1658 O O . ILE B 1 12 ? -27.062 10.242 5.562 1 74.06 12 ILE B O 1
ATOM 1662 N N . GLN B 1 13 ? -28.766 11.391 4.812 1 80 13 GLN B N 1
ATOM 1663 C CA . GLN B 1 13 ? -27.969 12.023 3.766 1 80 13 GLN B CA 1
ATOM 1664 C C . GLN B 1 13 ? -26.906 12.938 4.359 1 80 13 GLN B C 1
ATOM 1666 O O . GLN B 1 13 ? -25.781 12.977 3.879 1 80 13 GLN B O 1
ATOM 1671 N N . LYS B 1 14 ? -27.344 13.617 5.402 1 82.31 14 LYS B N 1
ATOM 1672 C CA . LYS B 1 14 ? -26.375 14.5 6.066 1 82.31 14 LYS B CA 1
ATOM 1673 C C . LYS B 1 14 ? -25.266 13.703 6.727 1 82.31 14 LYS B C 1
ATOM 1675 O O . LYS B 1 14 ? -24.094 14.062 6.621 1 82.31 14 LYS B O 1
ATOM 1680 N N . ARG B 1 15 ? -25.672 12.656 7.367 1 87 15 ARG B N 1
ATOM 1681 C CA . ARG B 1 15 ? -24.688 11.789 8.008 1 87 15 ARG B CA 1
ATOM 1682 C C . ARG B 1 15 ? -23.672 11.266 6.996 1 87 15 ARG B C 1
ATOM 1684 O O . ARG B 1 15 ? -22.469 11.281 7.25 1 87 15 ARG B O 1
ATOM 1691 N N . LYS B 1 16 ? -24.203 10.859 5.875 1 88.06 16 LYS B N 1
ATOM 1692 C CA . LYS B 1 16 ? -23.328 10.336 4.832 1 88.06 16 LYS B CA 1
ATOM 1693 C C . LYS B 1 16 ? -22.406 11.422 4.293 1 88.06 16 LYS B C 1
ATOM 1695 O O . LYS B 1 16 ? -21.219 11.164 4.035 1 88.06 16 LYS B O 1
ATOM 1700 N N . ARG B 1 17 ? -22.859 12.531 4.207 1 88.88 17 ARG B N 1
ATOM 1701 C CA . ARG B 1 17 ? -22.062 13.648 3.723 1 88.88 17 ARG B CA 1
ATOM 1702 C C . ARG B 1 17 ? -20.906 13.953 4.684 1 88.88 17 ARG B C 1
ATOM 1704 O O . ARG B 1 17 ? -19.797 14.227 4.254 1 88.88 17 ARG B O 1
ATOM 1711 N N . ILE B 1 18 ? -21.266 13.938 5.941 1 91.12 18 ILE B N 1
ATOM 1712 C CA . ILE B 1 18 ? -20.25 14.188 6.957 1 91.12 18 ILE B CA 1
ATOM 1713 C C . ILE B 1 18 ? -19.188 13.094 6.914 1 91.12 18 ILE B C 1
ATOM 1715 O O . ILE B 1 18 ? -17.984 13.375 6.922 1 91.12 18 ILE B O 1
ATOM 1719 N N . LEU B 1 19 ? -19.703 11.922 6.789 1 89.75 19 LEU B N 1
ATOM 1720 C CA . LEU B 1 19 ? -18.812 10.766 6.773 1 89.75 19 LEU B CA 1
ATOM 1721 C C . LEU B 1 19 ? -17.844 10.836 5.594 1 89.75 19 LEU B C 1
ATOM 1723 O O . LEU B 1 19 ? -16.641 10.672 5.766 1 89.75 19 LEU B O 1
ATOM 1727 N N . PHE B 1 20 ? -18.328 11.18 4.453 1 88.19 20 PHE B N 1
ATOM 1728 C CA . PHE B 1 20 ? -17.516 11.18 3.244 1 88.19 20 PHE B CA 1
ATOM 1729 C C . PHE B 1 20 ? -16.594 12.391 3.219 1 88.19 20 PHE B C 1
ATOM 1731 O O . PHE B 1 20 ? -15.461 12.297 2.736 1 88.19 20 PHE B O 1
ATOM 1738 N N . SER B 1 21 ? -17.047 13.445 3.725 1 91 21 SER B N 1
ATOM 1739 C CA . SER B 1 21 ? -16.203 14.617 3.855 1 91 21 SER B CA 1
ATOM 1740 C C . SER B 1 21 ? -15.031 14.344 4.801 1 91 21 SER B C 1
ATOM 1742 O O . SER B 1 21 ? -13.891 14.719 4.512 1 91 21 SER B O 1
ATOM 1744 N N . ALA B 1 22 ? -15.367 13.758 5.883 1 90 22 ALA B N 1
ATOM 1745 C CA . ALA B 1 22 ? -14.328 13.398 6.848 1 90 22 ALA B CA 1
ATOM 1746 C C . ALA B 1 22 ? -13.32 12.43 6.238 1 90 22 ALA B C 1
ATOM 1748 O O . ALA B 1 22 ? -12.109 12.602 6.395 1 90 22 ALA B O 1
ATOM 1749 N N . LEU B 1 23 ? -13.859 11.492 5.523 1 84.94 23 LEU B N 1
ATOM 1750 C CA . LEU B 1 23 ? -13 10.5 4.883 1 84.94 23 LEU B CA 1
ATOM 1751 C C . LEU B 1 23 ? -12.023 11.172 3.924 1 84.94 23 LEU B C 1
ATOM 1753 O O . LEU B 1 23 ? -10.828 10.883 3.951 1 84.94 23 LEU B O 1
ATOM 1757 N N . GLU B 1 24 ? -12.484 12.023 3.141 1 85.12 24 GLU B N 1
ATOM 1758 C CA . GLU B 1 24 ? -11.656 12.734 2.172 1 85.12 24 GLU B CA 1
ATOM 1759 C C . GLU B 1 24 ? -10.578 13.555 2.871 1 85.12 24 GLU B C 1
ATOM 1761 O O . GLU B 1 24 ? -9.414 13.539 2.463 1 85.12 24 GLU B O 1
ATOM 1766 N N . LEU B 1 25 ? -10.961 14.18 3.896 1 85.44 25 LEU B N 1
ATOM 1767 C CA . LEU B 1 25 ? -10.031 15.039 4.625 1 85.44 25 LEU B CA 1
ATOM 1768 C C . LEU B 1 25 ? -8.992 14.203 5.371 1 85.44 25 LEU B C 1
ATOM 1770 O O . LEU B 1 25 ? -7.809 14.531 5.371 1 85.44 25 LEU B O 1
ATOM 1774 N N . PHE B 1 26 ? -9.43 13.133 6 1 80.94 26 PHE B N 1
ATOM 1775 C CA . PHE B 1 26 ? -8.508 12.242 6.691 1 80.94 26 PHE B CA 1
ATOM 1776 C C . PHE B 1 26 ? -7.496 11.648 5.723 1 80.94 26 PHE B C 1
ATOM 1778 O O . PHE B 1 26 ? -6.312 11.523 6.051 1 80.94 26 PHE B O 1
ATOM 1785 N N . ALA B 1 27 ? -7.98 11.391 4.566 1 76.06 27 ALA B N 1
ATOM 1786 C CA . ALA B 1 27 ? -7.129 10.75 3.572 1 76.06 27 ALA B CA 1
ATOM 1787 C C . ALA B 1 27 ? -6.117 11.742 2.996 1 76.06 27 ALA B C 1
ATOM 1789 O O . ALA B 1 27 ? -4.984 11.367 2.68 1 76.06 27 ALA B O 1
ATOM 1790 N N . THR B 1 28 ? -6.457 13.008 2.932 1 74.31 28 THR B N 1
ATOM 1791 C CA . THR B 1 28 ? -5.633 13.977 2.225 1 74.31 28 THR B CA 1
ATOM 1792 C C . THR B 1 28 ? -4.75 14.75 3.199 1 74.31 28 THR B C 1
ATOM 1794 O O . THR B 1 28 ? -3.596 15.055 2.893 1 74.31 28 THR B O 1
ATOM 1797 N N . GLN B 1 29 ? -5.309 14.992 4.41 1 74.88 29 GLN B N 1
ATOM 1798 C CA . GLN B 1 29 ? -4.605 15.852 5.355 1 74.88 29 GLN B CA 1
ATOM 1799 C C . GLN B 1 29 ? -4.129 15.062 6.57 1 74.88 29 GLN B C 1
ATOM 1801 O O . GLN B 1 29 ? -3.42 15.602 7.426 1 74.88 29 GLN B O 1
ATOM 1806 N N . GLY B 1 30 ? -4.516 13.805 6.559 1 74.56 30 GLY B N 1
ATOM 1807 C CA . GLY B 1 30 ? -4.219 13.039 7.758 1 74.56 30 GLY B CA 1
ATOM 1808 C C . GLY B 1 30 ? -5.242 13.242 8.859 1 74.56 30 GLY B C 1
ATOM 1809 O O . GLY B 1 30 ? -5.871 14.297 8.945 1 74.56 30 GLY B O 1
ATOM 1810 N N . TYR B 1 31 ? -5.363 12.266 9.703 1 78.31 31 TYR B N 1
ATOM 1811 C CA . TYR B 1 31 ? -6.312 12.312 10.812 1 78.31 31 TYR B CA 1
ATOM 1812 C C . TYR B 1 31 ? -5.98 13.453 11.766 1 78.31 31 TYR B C 1
ATOM 1814 O O . TYR B 1 31 ? -6.859 14.234 12.141 1 78.31 31 TYR B O 1
ATOM 1822 N N . ASP B 1 32 ? -4.746 13.57 12.109 1 75.44 32 ASP B N 1
ATOM 1823 C CA . ASP B 1 32 ? -4.328 14.602 13.062 1 75.44 32 ASP B CA 1
ATOM 1824 C C . ASP B 1 32 ? -4.41 15.992 12.438 1 75.44 32 ASP B C 1
ATOM 1826 O O . ASP B 1 32 ? -4.703 16.969 13.125 1 75.44 32 ASP B O 1
ATOM 1830 N N . GLY B 1 33 ? -4.273 16.047 11.219 1 77.62 33 GLY B N 1
ATOM 1831 C CA . GLY B 1 33 ? -4.258 17.328 10.523 1 77.62 33 GLY B CA 1
ATOM 1832 C C . GLY B 1 33 ? -5.645 17.828 10.18 1 77.62 33 GLY B C 1
ATOM 1833 O O . GLY B 1 33 ? -5.793 18.922 9.625 1 77.62 33 GLY B O 1
ATOM 1834 N N . THR B 1 34 ? -6.621 17 10.461 1 85.19 34 THR B N 1
ATOM 1835 C CA . THR B 1 34 ? -7.992 17.359 10.117 1 85.19 34 THR B CA 1
ATOM 1836 C C . THR B 1 34 ? -8.766 17.781 11.367 1 85.19 34 THR B C 1
ATOM 1838 O O . THR B 1 34 ? -8.734 17.094 12.391 1 85.19 34 THR B O 1
ATOM 1841 N N . SER B 1 35 ? -9.438 18.953 11.305 1 90.19 35 SER B N 1
ATOM 1842 C CA . SER B 1 35 ? -10.258 19.422 12.422 1 90.19 35 SER B CA 1
ATOM 1843 C C . SER B 1 35 ? -11.742 19.188 12.148 1 90.19 35 SER B C 1
ATOM 1845 O O . SER B 1 35 ? -12.148 19.016 11 1 90.19 35 SER B O 1
ATOM 1847 N N . VAL B 1 36 ? -12.445 19.219 13.242 1 91.69 36 VAL B N 1
ATOM 1848 C CA . VAL B 1 36 ? -13.898 19.078 13.133 1 91.69 36 VAL B CA 1
ATOM 1849 C C . VAL B 1 36 ? -14.469 20.266 12.352 1 91.69 36 VAL B C 1
ATOM 1851 O O . VAL B 1 36 ? -15.406 20.109 11.57 1 91.69 36 VAL B O 1
ATOM 1854 N N . SER B 1 37 ? -13.875 21.391 12.57 1 93.69 37 SER B N 1
ATOM 1855 C CA . SER B 1 37 ? -14.32 22.578 11.859 1 93.69 37 SER B CA 1
ATOM 1856 C C . SER B 1 37 ? -14.141 22.422 10.352 1 93.69 37 SER B C 1
ATOM 1858 O O . SER B 1 37 ? -15.023 22.797 9.578 1 93.69 37 SER B O 1
ATOM 1860 N N . GLN B 1 38 ? -13.109 21.844 9.961 1 93.56 38 GLN B N 1
ATOM 1861 C CA . GLN B 1 38 ? -12.852 21.609 8.547 1 93.56 38 GLN B CA 1
ATOM 1862 C C . GLN B 1 38 ? -13.859 20.625 7.965 1 93.56 38 GLN B C 1
ATOM 1864 O O . GLN B 1 38 ? -14.336 20.812 6.844 1 93.56 38 GLN B O 1
ATOM 1869 N N . ILE B 1 39 ? -14.156 19.578 8.695 1 94.31 39 ILE B N 1
ATOM 1870 C CA . ILE B 1 39 ? -15.109 18.562 8.258 1 94.31 39 ILE B CA 1
ATOM 1871 C C . ILE B 1 39 ? -16.484 19.203 8.094 1 94.31 39 ILE B C 1
ATOM 1873 O O . ILE B 1 39 ? -17.156 18.969 7.086 1 94.31 39 ILE B O 1
ATOM 1877 N N . ALA B 1 40 ? -16.844 19.984 9.078 1 93.88 40 ALA B N 1
ATOM 1878 C CA . ALA B 1 40 ? -18.141 20.672 9.023 1 93.88 40 ALA B CA 1
ATOM 1879 C C . ALA B 1 40 ? -18.234 21.562 7.793 1 93.88 40 ALA B C 1
ATOM 1881 O O . ALA B 1 40 ? -19.234 21.531 7.066 1 93.88 40 ALA B O 1
ATOM 1882 N N . LYS B 1 41 ? -17.25 22.266 7.555 1 95 41 LYS B N 1
ATOM 1883 C CA . LYS B 1 41 ? -17.203 23.172 6.402 1 95 41 LYS B CA 1
ATOM 1884 C C . LYS B 1 41 ? -17.312 22.391 5.094 1 95 41 LYS B C 1
ATOM 1886 O O . LYS B 1 41 ? -18.094 22.75 4.211 1 95 41 LYS B O 1
ATOM 1891 N N . ALA B 1 42 ? -16.641 21.359 5.008 1 93.19 42 ALA B N 1
ATOM 1892 C CA . ALA B 1 42 ? -16.641 20.531 3.803 1 93.19 42 ALA B CA 1
ATOM 1893 C C . ALA B 1 42 ? -18 19.891 3.58 1 93.19 42 ALA B C 1
ATOM 1895 O O . ALA B 1 42 ? -18.422 19.688 2.438 1 93.19 42 ALA B O 1
ATOM 1896 N N . ALA B 1 43 ? -18.578 19.562 4.676 1 93 43 ALA B N 1
ATOM 1897 C CA . ALA B 1 43 ? -19.875 18.906 4.609 1 93 43 ALA B CA 1
ATOM 1898 C C . ALA B 1 43 ? -21 19.922 4.422 1 93 43 ALA B C 1
ATOM 1900 O O . ALA B 1 43 ? -22.156 19.562 4.203 1 93 43 ALA B O 1
ATOM 1901 N N . GLY B 1 44 ? -20.688 21.188 4.504 1 92.88 44 GLY B N 1
ATOM 1902 C CA . GLY B 1 44 ? -21.688 22.234 4.312 1 92.88 44 GLY B CA 1
ATOM 1903 C C . GLY B 1 44 ? -22.625 22.391 5.484 1 92.88 44 GLY B C 1
ATOM 1904 O O . GLY B 1 44 ? -23.812 22.672 5.301 1 92.88 44 GLY B O 1
ATOM 1905 N N . ILE B 1 45 ? -22.125 22.125 6.637 1 90.5 45 ILE B N 1
ATOM 1906 C CA . ILE B 1 45 ? -22.953 22.25 7.832 1 90.5 45 ILE B CA 1
ATOM 1907 C C . ILE B 1 45 ? -22.188 23.016 8.906 1 90.5 45 ILE B C 1
ATOM 1909 O O . ILE B 1 45 ? -21 23.297 8.75 1 90.5 45 ILE B O 1
ATOM 1913 N N . SER B 1 46 ? -22.938 23.359 9.953 1 88.94 46 SER B N 1
ATOM 1914 C CA . SER B 1 46 ? -22.297 24.047 11.078 1 88.94 46 SER B CA 1
ATOM 1915 C C . SER B 1 46 ? -21.531 23.062 11.961 1 88.94 46 SER B C 1
ATOM 1917 O O . SER B 1 46 ? -21.844 21.875 11.984 1 88.94 46 SER B O 1
ATOM 1919 N N . LYS B 1 47 ? -20.5 23.562 12.641 1 88.94 47 LYS B N 1
ATOM 1920 C CA . LYS B 1 47 ? -19.719 22.734 13.57 1 88.94 47 LYS B CA 1
ATOM 1921 C C . LYS B 1 47 ? -20.625 22.141 14.648 1 88.94 47 LYS B C 1
ATOM 1923 O O . LYS B 1 47 ? -20.469 20.969 15.016 1 88.94 47 LYS B O 1
ATOM 1928 N N . GLY B 1 48 ? -21.562 22.922 15.125 1 87.88 48 GLY B N 1
ATOM 1929 C CA . GLY B 1 48 ? -22.5 22.453 16.141 1 87.88 48 GLY B CA 1
ATOM 1930 C C . GLY B 1 48 ? -23.359 21.297 15.672 1 87.88 48 GLY B C 1
ATOM 1931 O O . GLY B 1 48 ? -23.562 20.328 16.422 1 87.88 48 GLY B O 1
ATOM 1932 N N . LEU B 1 49 ? -23.766 21.312 14.508 1 87.38 49 LEU B N 1
ATOM 1933 C CA . LEU B 1 49 ? -24.594 20.266 13.93 1 87.38 49 LEU B CA 1
ATOM 1934 C C . LEU B 1 49 ? -23.797 18.969 13.773 1 87.38 49 LEU B C 1
ATOM 1936 O O . LEU B 1 49 ? -24.359 17.875 13.852 1 87.38 49 LEU B O 1
ATOM 1940 N N . THR B 1 50 ? -22.484 19.094 13.539 1 87.75 50 THR B N 1
ATOM 1941 C CA . THR B 1 50 ? -21.625 17.922 13.422 1 87.75 50 THR B CA 1
ATOM 1942 C C . THR B 1 50 ? -21.672 17.094 14.703 1 87.75 50 THR B C 1
ATOM 1944 O O . THR B 1 50 ? -21.672 15.859 14.656 1 87.75 50 THR B O 1
ATOM 1947 N N . TYR B 1 51 ? -21.812 17.781 15.781 1 88.25 51 TYR B N 1
ATOM 1948 C CA . TYR B 1 51 ? -21.766 17.109 17.078 1 88.25 51 TYR B CA 1
ATOM 1949 C C . TYR B 1 51 ? -23.094 16.406 17.359 1 88.25 51 TYR B C 1
ATOM 1951 O O . TYR B 1 51 ? -23.172 15.555 18.25 1 88.25 51 TYR B O 1
ATOM 1959 N N . VAL B 1 52 ? -24.078 16.797 16.609 1 87.25 52 VAL B N 1
ATOM 1960 C CA . VAL B 1 52 ? -25.359 16.094 16.703 1 87.25 52 VAL B CA 1
ATOM 1961 C C . VAL B 1 52 ? -25.234 14.695 16.125 1 87.25 52 VAL B C 1
ATOM 1963 O O . VAL B 1 52 ? -25.875 13.758 16.594 1 87.25 52 VAL B O 1
ATOM 1966 N N . TYR B 1 53 ? -24.344 14.625 15.227 1 88.31 53 TYR B N 1
ATOM 1967 C CA . TYR B 1 53 ? -24.219 13.367 14.5 1 88.31 53 TYR B CA 1
ATOM 1968 C C . TYR B 1 53 ? -23.062 12.547 15.039 1 88.31 53 TYR B C 1
ATOM 1970 O O . TYR B 1 53 ? -23.062 11.312 14.953 1 88.31 53 TYR B O 1
ATOM 1978 N N . PHE B 1 54 ? -22.047 13.203 15.492 1 89.62 54 PHE B N 1
ATOM 1979 C CA . PHE B 1 54 ? -20.891 12.508 16.031 1 89.62 54 PHE B CA 1
ATOM 1980 C C . PHE B 1 54 ? -20.375 13.195 17.297 1 89.62 54 PHE B C 1
ATOM 1982 O O . PHE B 1 54 ? -20.453 14.422 17.406 1 89.62 54 PHE B O 1
ATOM 1989 N N . GLU B 1 55 ? -19.766 12.383 18.141 1 89.69 55 GLU B N 1
ATOM 1990 C CA . GLU B 1 55 ? -19.359 12.875 19.469 1 89.69 55 GLU B CA 1
ATOM 1991 C C . GLU B 1 55 ? -17.938 13.453 19.422 1 89.69 55 GLU B C 1
ATOM 1993 O O . GLU B 1 55 ? -17.594 14.328 20.219 1 89.69 55 GLU B O 1
ATOM 1998 N N . SER B 1 56 ? -17.172 12.867 18.609 1 88.12 56 SER B N 1
ATOM 1999 C CA . SER B 1 56 ? -15.773 13.25 18.516 1 88.12 56 SER B CA 1
ATOM 2000 C C . SER B 1 56 ? -15.188 12.852 17.156 1 88.12 56 SER B C 1
ATOM 2002 O O . SER B 1 56 ? -15.812 12.117 16.406 1 88.12 56 SER B O 1
ATOM 2004 N N . LYS B 1 57 ? -14.102 13.367 16.891 1 87.81 57 LYS B N 1
ATOM 2005 C CA . LYS B 1 57 ? -13.383 12.969 15.688 1 87.81 57 LYS B CA 1
ATOM 2006 C C . LYS B 1 57 ? -13.133 11.461 15.672 1 87.81 57 LYS B C 1
ATOM 2008 O O . LYS B 1 57 ? -13.211 10.82 14.625 1 87.81 57 LYS B O 1
ATOM 2013 N N . GLU B 1 58 ? -12.883 10.953 16.844 1 83.94 58 GLU B N 1
ATOM 2014 C CA . GLU B 1 58 ? -12.68 9.516 16.969 1 83.94 58 GLU B CA 1
ATOM 2015 C C . GLU B 1 58 ? -13.969 8.75 16.656 1 83.94 58 GLU B C 1
ATOM 2017 O O . GLU B 1 58 ? -13.938 7.73 15.961 1 83.94 58 GLU B O 1
ATOM 2022 N N . ASP B 1 59 ? -14.992 9.227 17.172 1 88.19 59 ASP B N 1
ATOM 2023 C CA . ASP B 1 59 ? -16.297 8.617 16.891 1 88.19 59 ASP B CA 1
ATOM 2024 C C . ASP B 1 59 ? -16.594 8.664 15.398 1 88.19 59 ASP B C 1
ATOM 2026 O O . ASP B 1 59 ? -17.141 7.703 14.836 1 88.19 59 ASP B O 1
ATOM 2030 N N . LEU B 1 60 ? -16.328 9.758 14.836 1 89.5 60 LEU B N 1
ATOM 2031 C CA . LEU B 1 60 ? -16.547 9.914 13.406 1 89.5 60 LEU B CA 1
ATOM 2032 C C . LEU B 1 60 ? -15.719 8.898 12.617 1 89.5 60 LEU B C 1
ATOM 2034 O O . LEU B 1 60 ? -16.234 8.266 11.688 1 89.5 60 LEU B O 1
ATOM 2038 N N . LEU B 1 61 ? -14.539 8.758 13 1 85.06 61 LEU B N 1
ATOM 2039 C CA . LEU B 1 61 ? -13.672 7.781 12.344 1 85.06 61 LEU B CA 1
ATOM 2040 C C . LEU B 1 61 ? -14.234 6.371 12.508 1 85.06 61 LEU B C 1
ATOM 2042 O O . LEU B 1 61 ? -14.242 5.586 11.555 1 85.06 61 LEU B O 1
ATOM 2046 N N . LEU B 1 62 ? -14.672 6.043 13.648 1 84.19 62 LEU B N 1
ATOM 2047 C CA . LEU B 1 62 ? -15.266 4.734 13.906 1 84.19 62 LEU B CA 1
ATOM 2048 C C . LEU B 1 62 ? -16.5 4.512 13.031 1 84.19 62 LEU B C 1
ATOM 2050 O O . LEU B 1 62 ? -16.719 3.408 12.523 1 84.19 62 LEU B O 1
ATOM 2054 N N . GLN B 1 63 ? -17.234 5.527 12.883 1 87.5 63 GLN B N 1
ATOM 2055 C CA . GLN B 1 63 ? -18.422 5.422 12.047 1 87.5 63 GLN B CA 1
ATOM 2056 C C . GLN B 1 63 ? -18.062 5.211 10.586 1 87.5 63 GLN B C 1
ATOM 2058 O O . GLN B 1 63 ? -18.75 4.488 9.859 1 87.5 63 GLN B O 1
ATOM 2063 N N . ILE B 1 64 ? -17.062 5.875 10.172 1 85.81 64 ILE B N 1
ATOM 2064 C CA . ILE B 1 64 ? -16.562 5.68 8.812 1 85.81 64 ILE B CA 1
ATOM 2065 C C . ILE B 1 64 ? -16.141 4.223 8.617 1 85.81 64 ILE B C 1
ATOM 2067 O O . ILE B 1 64 ? -16.562 3.576 7.652 1 85.81 64 ILE B O 1
ATOM 2071 N N . ILE B 1 65 ? -15.406 3.719 9.516 1 81.69 65 ILE B N 1
ATOM 2072 C CA . ILE B 1 65 ? -14.906 2.35 9.453 1 81.69 65 ILE B 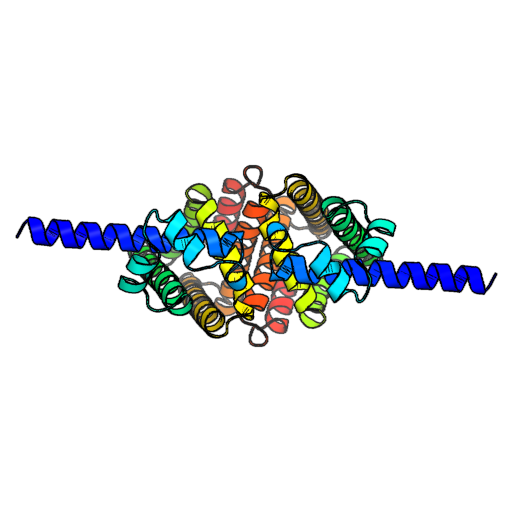CA 1
ATOM 2073 C C . ILE B 1 65 ? -16.078 1.369 9.445 1 81.69 65 ILE B C 1
ATOM 2075 O O . ILE B 1 65 ? -16.109 0.435 8.641 1 81.69 65 ILE B O 1
ATOM 2079 N N . ASN B 1 66 ? -17 1.591 10.305 1 84.19 66 ASN B N 1
ATOM 2080 C CA . ASN B 1 66 ? -18.156 0.711 10.391 1 84.19 66 ASN B CA 1
ATOM 2081 C C . ASN B 1 66 ? -19 0.757 9.117 1 84.19 66 ASN B C 1
ATOM 2083 O O . ASN B 1 66 ? -19.547 -0.262 8.695 1 84.19 66 ASN B O 1
ATOM 2087 N N . TYR B 1 67 ? -19.109 1.914 8.609 1 84.31 67 TYR B N 1
ATOM 2088 C CA . TYR B 1 67 ? -19.844 2.064 7.352 1 84.31 67 TYR B CA 1
ATOM 2089 C C . TYR B 1 67 ? -19.203 1.23 6.25 1 84.31 67 TYR B C 1
ATOM 2091 O O . TYR B 1 67 ? -19.891 0.486 5.547 1 84.31 67 TYR B O 1
ATOM 2099 N N . PHE B 1 68 ? -17.938 1.264 6.125 1 80.94 68 PHE B N 1
ATOM 2100 C CA . PHE B 1 68 ? -17.234 0.549 5.066 1 80.94 68 PHE B CA 1
ATOM 2101 C C . PHE B 1 68 ? -17.234 -0.95 5.336 1 80.94 68 PHE B C 1
ATOM 2103 O O . PHE B 1 68 ? -17.281 -1.756 4.402 1 80.94 68 PHE B O 1
ATOM 2110 N N . LYS B 1 69 ? -17.156 -1.291 6.617 1 83.38 69 LYS B N 1
ATOM 2111 C CA . LYS B 1 69 ? -17.25 -2.703 6.973 1 83.38 69 LYS B CA 1
ATOM 2112 C C . LYS B 1 69 ? -18.594 -3.287 6.527 1 83.38 69 LYS B C 1
ATOM 2114 O O . LYS B 1 69 ? -18.641 -4.383 5.965 1 83.38 69 LYS B O 1
ATOM 2119 N N . ALA B 1 70 ? -19.641 -2.535 6.84 1 87.19 70 ALA B N 1
ATOM 2120 C CA . ALA B 1 70 ? -20.969 -2.984 6.457 1 87.19 70 ALA B CA 1
ATOM 2121 C C . ALA B 1 70 ? -21.109 -3.078 4.938 1 87.19 70 ALA B C 1
ATOM 2123 O O . ALA B 1 70 ? -21.656 -4.047 4.418 1 87.19 70 ALA B O 1
ATOM 2124 N N . GLU B 1 71 ? -20.594 -2.078 4.258 1 85.19 71 GLU B N 1
ATOM 2125 C CA . GLU B 1 71 ? -20.609 -2.084 2.797 1 85.19 71 GLU B CA 1
ATOM 2126 C C . GLU B 1 71 ? -19.859 -3.285 2.238 1 85.19 71 GLU B C 1
ATOM 2128 O O . GLU B 1 71 ? -20.281 -3.887 1.25 1 85.19 71 GLU B O 1
ATOM 2133 N N . GLU B 1 72 ? -18.766 -3.615 2.844 1 86.25 72 GLU B N 1
ATOM 2134 C CA . GLU B 1 72 ? -17.953 -4.746 2.416 1 86.25 72 GLU B CA 1
ATOM 2135 C C . GLU B 1 72 ? -18.688 -6.066 2.607 1 86.25 72 GLU B C 1
ATOM 2137 O O . GLU B 1 72 ? -18.609 -6.957 1.758 1 86.25 72 GLU B O 1
ATOM 2142 N N . GLU B 1 73 ? -19.359 -6.195 3.713 1 88.25 73 GLU B N 1
ATOM 2143 C CA . GLU B 1 73 ? -20.125 -7.41 3.988 1 88.25 73 GLU B CA 1
ATOM 2144 C C . GLU B 1 73 ? -21.219 -7.613 2.957 1 88.25 73 GLU B C 1
ATOM 2146 O O . GLU B 1 73 ? -21.422 -8.727 2.467 1 88.25 73 GLU B O 1
ATOM 2151 N N . ILE B 1 74 ? -21.891 -6.543 2.678 1 92.19 74 ILE B N 1
ATOM 2152 C CA . ILE B 1 74 ? -22.953 -6.59 1.681 1 92.19 74 ILE B CA 1
ATOM 2153 C C . ILE B 1 74 ? -22.359 -6.961 0.32 1 92.19 74 ILE B C 1
ATOM 2155 O O . ILE B 1 74 ? -22.922 -7.809 -0.388 1 92.19 74 ILE B O 1
ATOM 2159 N N . ARG B 1 75 ? -21.297 -6.363 0.013 1 90.69 75 ARG B N 1
ATOM 2160 C CA . ARG B 1 75 ? -20.625 -6.621 -1.25 1 90.69 75 ARG B CA 1
ATOM 2161 C C . ARG B 1 75 ? -20.203 -8.086 -1.354 1 90.69 75 ARG B C 1
ATOM 2163 O O . ARG B 1 75 ? -20.484 -8.75 -2.348 1 90.69 75 ARG B O 1
ATOM 2170 N N . LEU B 1 76 ? -19.578 -8.609 -0.34 1 91.69 76 LEU B N 1
ATOM 2171 C CA . LEU B 1 76 ? -19.109 -9.984 -0.334 1 91.69 76 LEU B CA 1
ATOM 2172 C C . LEU B 1 76 ? -20.266 -10.961 -0.499 1 91.69 76 LEU B C 1
ATOM 2174 O O . LEU B 1 76 ? -20.156 -11.953 -1.221 1 91.69 76 LEU B O 1
ATOM 2178 N N . ALA B 1 77 ? -21.359 -10.633 0.18 1 93.81 77 ALA B N 1
ATOM 2179 C CA . ALA B 1 77 ? -22.547 -11.484 0.081 1 93.81 77 ALA B CA 1
ATOM 2180 C C . ALA B 1 77 ? -23.078 -11.523 -1.349 1 93.81 77 ALA B C 1
ATOM 2182 O O . ALA B 1 77 ? -23.562 -12.562 -1.815 1 93.81 77 ALA B O 1
ATOM 2183 N N . SER B 1 78 ? -22.938 -10.391 -2.029 1 96.31 78 SER B N 1
ATOM 2184 C CA . SER B 1 78 ? -23.453 -10.297 -3.391 1 96.31 78 SER B CA 1
ATOM 2185 C C . SER B 1 78 ? -22.578 -11.078 -4.367 1 96.31 78 SER B C 1
ATOM 2187 O O . SER B 1 78 ? -23.031 -11.43 -5.461 1 96.31 78 SER B O 1
ATOM 2189 N N . LEU B 1 79 ? -21.375 -11.359 -4.02 1 96.69 79 LEU B N 1
ATOM 2190 C CA . LEU B 1 79 ? -20.422 -12.039 -4.891 1 96.69 79 LEU B CA 1
ATOM 2191 C C . LEU B 1 79 ? -20.453 -13.547 -4.656 1 96.69 79 LEU B C 1
ATOM 2193 O O . LEU B 1 79 ? -19.922 -14.312 -5.465 1 96.69 79 LEU B O 1
ATOM 2197 N N . TYR B 1 80 ? -21.062 -13.992 -3.59 1 96 80 TYR B N 1
ATOM 2198 C CA . TYR B 1 80 ? -21.031 -15.383 -3.158 1 96 80 TYR B CA 1
ATOM 2199 C C . TYR B 1 80 ? -21.547 -16.312 -4.246 1 96 80 TYR B C 1
ATOM 2201 O O . TYR B 1 80 ? -22.516 -15.969 -4.945 1 96 80 TYR B O 1
ATOM 2209 N N . ASP B 1 81 ? -20.906 -17.422 -4.41 1 97.31 81 ASP B N 1
ATOM 2210 C CA . ASP B 1 81 ? -21.344 -18.531 -5.266 1 97.31 81 ASP B CA 1
ATOM 2211 C C . ASP B 1 81 ? -21.031 -19.875 -4.621 1 97.31 81 ASP B C 1
ATOM 2213 O O . ASP B 1 81 ? -19.969 -20.047 -3.994 1 97.31 81 ASP B O 1
ATOM 2217 N N . ASP B 1 82 ? -21.906 -20.859 -4.766 1 96.38 82 ASP B N 1
ATOM 2218 C CA . ASP B 1 82 ? -21.703 -22.188 -4.207 1 96.38 82 ASP B CA 1
ATOM 2219 C C . ASP B 1 82 ? -20.484 -22.859 -4.836 1 96.38 82 ASP B C 1
ATOM 2221 O O . ASP B 1 82 ? -19.844 -23.719 -4.211 1 96.38 82 ASP B O 1
ATOM 2225 N N . ASP B 1 83 ? -20.234 -22.531 -6.055 1 97.25 83 ASP B N 1
ATOM 2226 C CA . ASP B 1 83 ? -19.016 -23 -6.715 1 97.25 83 ASP B CA 1
ATOM 2227 C C . ASP B 1 83 ? -17.812 -22.141 -6.324 1 97.25 83 ASP B C 1
ATOM 2229 O O . ASP B 1 83 ? -17.75 -20.953 -6.676 1 97.25 83 ASP B O 1
ATOM 2233 N N . PRO B 1 84 ? -16.875 -22.703 -5.617 1 96.31 84 PRO B N 1
ATOM 2234 C CA . PRO B 1 84 ? -15.75 -21.922 -5.125 1 96.31 84 PRO B CA 1
ATOM 2235 C C . PRO B 1 84 ? -14.922 -21.297 -6.254 1 96.31 84 PRO B C 1
ATOM 2237 O O . PRO B 1 84 ? -14.352 -20.219 -6.086 1 96.31 84 PRO B O 1
ATOM 2240 N N . ASN B 1 85 ? -14.812 -21.969 -7.406 1 96.38 85 ASN B N 1
ATOM 2241 C CA . ASN B 1 85 ? -14.094 -21.391 -8.539 1 96.38 85 ASN B CA 1
ATOM 2242 C C . ASN B 1 85 ? -14.773 -20.125 -9.047 1 96.38 85 ASN B C 1
ATOM 2244 O O . ASN B 1 85 ? -14.102 -19.125 -9.32 1 96.38 85 ASN B O 1
ATOM 2248 N N . ILE B 1 86 ? -16.094 -20.188 -9.117 1 97.31 86 ILE B N 1
ATOM 2249 C CA . ILE B 1 86 ? -16.859 -19.031 -9.57 1 97.31 86 ILE B CA 1
ATOM 2250 C C . ILE B 1 86 ? -16.766 -17.906 -8.539 1 97.31 86 ILE B C 1
ATOM 2252 O O . ILE B 1 86 ? -16.578 -16.75 -8.898 1 97.31 86 ILE B O 1
ATOM 2256 N N . PHE B 1 87 ? -16.875 -18.281 -7.266 1 97.44 87 PHE B N 1
ATOM 2257 C CA . PHE B 1 87 ? -16.797 -17.297 -6.199 1 97.44 87 PHE B CA 1
ATOM 2258 C C . PHE B 1 87 ? -15.438 -16.594 -6.219 1 97.44 87 PHE B C 1
ATOM 2260 O O . PHE B 1 87 ? -15.367 -15.359 -6.176 1 97.44 87 PHE B O 1
ATOM 2267 N N . LEU B 1 88 ? -14.336 -17.344 -6.344 1 97 88 LEU B N 1
ATOM 2268 C CA . LEU B 1 88 ? -12.992 -16.797 -6.402 1 97 88 LEU B CA 1
ATOM 2269 C C . LEU B 1 88 ? -12.836 -15.867 -7.609 1 97 88 LEU B C 1
ATOM 2271 O O . LEU B 1 88 ? -12.289 -14.773 -7.488 1 97 88 LEU B O 1
ATOM 2275 N N . LYS B 1 89 ? -13.352 -16.328 -8.742 1 97.62 89 LYS B N 1
ATOM 2276 C CA . LYS B 1 89 ? -13.305 -15.516 -9.961 1 97.62 89 LYS B CA 1
ATOM 2277 C C . LYS B 1 89 ? -14.031 -14.188 -9.773 1 97.62 89 LYS B C 1
ATOM 2279 O O . LYS B 1 89 ? -13.516 -13.133 -10.148 1 97.62 89 LYS B O 1
ATOM 2284 N N . ARG B 1 90 ? -15.172 -14.211 -9.164 1 97.69 90 ARG B N 1
ATOM 2285 C CA . ARG B 1 90 ? -15.969 -13.008 -8.93 1 97.69 90 ARG B CA 1
ATOM 2286 C C . ARG B 1 90 ? -15.266 -12.062 -7.969 1 97.69 90 ARG B C 1
ATOM 2288 O O . ARG B 1 90 ? -15.32 -10.844 -8.141 1 97.69 90 ARG B O 1
ATOM 2295 N N . LEU B 1 91 ? -14.641 -12.617 -6.98 1 96.69 91 LEU B N 1
ATOM 2296 C CA . LEU B 1 91 ? -13.914 -11.805 -6.016 1 96.69 91 LEU B CA 1
ATOM 2297 C C . LEU B 1 91 ? -12.766 -11.055 -6.688 1 96.69 91 LEU B C 1
ATOM 2299 O O . LEU B 1 91 ? -12.602 -9.852 -6.469 1 96.69 91 LEU B O 1
ATOM 2303 N N . ILE B 1 92 ? -12.008 -11.75 -7.516 1 97 92 ILE B N 1
ATOM 2304 C CA . ILE B 1 92 ? -10.883 -11.141 -8.211 1 97 92 ILE B CA 1
ATOM 2305 C C . ILE B 1 92 ? -11.398 -10.086 -9.195 1 97 92 ILE B C 1
ATOM 2307 O O . ILE B 1 92 ? -10.891 -8.961 -9.227 1 97 92 ILE B O 1
ATOM 2311 N N . HIS B 1 93 ? -12.453 -10.398 -9.945 1 97.44 93 HIS B N 1
ATOM 2312 C CA . HIS B 1 93 ? -13.055 -9.445 -10.867 1 97.44 93 HIS B CA 1
ATOM 2313 C C . HIS B 1 93 ? -13.531 -8.195 -10.141 1 97.44 93 HIS B C 1
ATOM 2315 O O . HIS B 1 93 ? -13.305 -7.074 -10.609 1 97.44 93 HIS B O 1
ATOM 2321 N N . ASP B 1 94 ? -14.172 -8.43 -9.102 1 96.31 94 ASP B N 1
ATOM 2322 C CA . ASP B 1 94 ? -14.719 -7.324 -8.32 1 96.31 94 ASP B CA 1
ATOM 2323 C C . ASP B 1 94 ? -13.602 -6.406 -7.816 1 96.31 94 ASP B C 1
ATOM 2325 O O . ASP B 1 94 ? -13.75 -5.184 -7.816 1 96.31 94 ASP B O 1
ATOM 2329 N N . PHE B 1 95 ? -12.547 -6.953 -7.316 1 94.62 95 PHE B N 1
ATOM 2330 C CA . PHE B 1 95 ? -11.406 -6.168 -6.867 1 94.62 95 PHE B CA 1
ATOM 2331 C C . PHE B 1 95 ? -10.938 -5.219 -7.961 1 94.62 95 PHE B C 1
ATOM 2333 O O . PHE B 1 95 ? -10.797 -4.016 -7.73 1 94.62 95 PHE B O 1
ATOM 2340 N N . PHE B 1 96 ? -10.75 -5.719 -9.125 1 96.75 96 PHE B N 1
ATOM 2341 C CA . PHE B 1 96 ? -10.242 -4.922 -10.234 1 96.75 96 PHE B CA 1
ATOM 2342 C C . PHE B 1 96 ? -11.281 -3.914 -10.703 1 96.75 96 PHE B C 1
ATOM 2344 O O . PHE B 1 96 ? -10.945 -2.789 -11.07 1 96.75 96 PHE B O 1
ATOM 2351 N N . ASN B 1 97 ? -12.531 -4.285 -10.672 1 95.56 97 ASN B N 1
ATOM 2352 C CA . ASN B 1 97 ? -13.594 -3.352 -11.031 1 95.56 97 ASN B CA 1
ATOM 2353 C C . ASN B 1 97 ? -13.633 -2.16 -10.078 1 95.56 97 ASN B C 1
ATOM 2355 O O . ASN B 1 97 ? -13.906 -1.033 -10.5 1 95.56 97 ASN B O 1
ATOM 2359 N N . ARG B 1 98 ? -13.43 -2.441 -8.859 1 92.31 98 ARG B N 1
ATOM 2360 C CA . ARG B 1 98 ? -13.406 -1.364 -7.879 1 92.31 98 ARG B CA 1
ATOM 2361 C C . ARG B 1 98 ? -12.266 -0.393 -8.148 1 92.31 98 ARG B C 1
ATOM 2363 O O . ARG B 1 98 ? -12.422 0.819 -7.992 1 92.31 98 ARG B O 1
ATOM 2370 N N . ILE B 1 99 ? -11.141 -0.905 -8.477 1 92.38 99 ILE B N 1
ATOM 2371 C CA . ILE B 1 99 ? -10.023 -0.042 -8.828 1 92.38 99 ILE B CA 1
ATOM 2372 C C . ILE B 1 99 ? -10.391 0.811 -10.039 1 92.38 99 ILE B C 1
ATOM 2374 O O . ILE B 1 99 ? -10.117 2.012 -10.07 1 92.38 99 ILE B O 1
ATOM 2378 N N . ARG B 1 100 ? -11.031 0.196 -11.039 1 92.06 100 ARG B N 1
ATOM 2379 C CA . ARG B 1 100 ? -11.398 0.879 -12.273 1 92.06 100 ARG B CA 1
ATOM 2380 C C . ARG B 1 100 ? -12.469 1.939 -12.016 1 92.06 100 ARG B C 1
ATOM 2382 O O . ARG B 1 100 ? -12.398 3.043 -12.562 1 92.06 100 ARG B O 1
ATOM 2389 N N . GLU B 1 101 ? -13.406 1.656 -11.172 1 89.06 101 GLU B N 1
ATOM 2390 C CA . GLU B 1 101 ? -14.609 2.471 -11.062 1 89.06 101 GLU B CA 1
ATOM 2391 C C . GLU B 1 101 ? -14.469 3.512 -9.953 1 89.06 101 GLU B C 1
ATOM 2393 O O . GLU B 1 101 ? -15.094 4.574 -10.008 1 89.06 101 GLU B O 1
ATOM 2398 N N . ARG B 1 102 ? -13.68 3.141 -8.969 1 84.38 102 ARG B N 1
ATOM 2399 C CA . ARG B 1 102 ? -13.594 4.031 -7.816 1 84.38 102 ARG B CA 1
ATOM 2400 C C . ARG B 1 102 ? -12.148 4.199 -7.363 1 84.38 102 ARG B C 1
ATOM 2402 O O . ARG B 1 102 ? -11.828 4.012 -6.188 1 84.38 102 ARG B O 1
ATOM 2409 N N . PRO B 1 103 ? -11.32 4.668 -8.25 1 80.25 103 PRO B N 1
ATOM 2410 C CA . PRO B 1 103 ? -9.906 4.773 -7.898 1 80.25 103 PRO B CA 1
ATOM 2411 C C . PRO B 1 103 ? -9.656 5.711 -6.719 1 80.25 103 PRO B C 1
ATOM 2413 O O . PRO B 1 103 ? -8.773 5.453 -5.895 1 80.25 103 PRO B O 1
ATOM 2416 N N . GLU B 1 104 ? -10.477 6.699 -6.645 1 75.38 104 GLU B N 1
ATOM 2417 C CA . GLU B 1 104 ? -10.297 7.66 -5.559 1 75.38 104 GLU B CA 1
ATOM 2418 C C . GLU B 1 104 ? -10.641 7.031 -4.211 1 75.38 104 GLU B C 1
ATOM 2420 O O . GLU B 1 104 ? -9.992 7.328 -3.203 1 75.38 104 GLU B O 1
ATOM 2425 N N . HIS B 1 105 ? -11.625 6.195 -4.273 1 76.81 105 HIS B N 1
ATOM 2426 C CA . HIS B 1 105 ? -12.016 5.512 -3.045 1 76.81 105 HIS B CA 1
ATOM 2427 C C . HIS B 1 105 ? -10.922 4.562 -2.57 1 76.81 105 HIS B C 1
ATOM 2429 O O . HIS B 1 105 ? -10.609 4.512 -1.378 1 76.81 105 HIS B O 1
ATOM 2435 N N . ILE B 1 106 ? -10.352 3.889 -3.486 1 77.31 106 ILE B N 1
ATOM 2436 C CA . ILE B 1 106 ? -9.281 2.949 -3.16 1 77.31 106 ILE B CA 1
ATOM 2437 C C . ILE B 1 106 ? -8.078 3.711 -2.611 1 77.31 106 ILE B C 1
ATOM 2439 O O . ILE B 1 106 ? -7.465 3.289 -1.627 1 77.31 106 ILE B O 1
ATOM 2443 N N . LYS B 1 107 ? -7.875 4.793 -3.199 1 75.44 107 LYS B N 1
ATOM 2444 C CA . LYS B 1 107 ? -6.773 5.641 -2.754 1 75.44 107 LYS B CA 1
ATOM 2445 C C . LYS B 1 107 ? -6.992 6.121 -1.323 1 75.44 107 LYS B C 1
ATOM 2447 O O . LYS B 1 107 ? -6.074 6.082 -0.501 1 75.44 107 LYS B O 1
ATOM 2452 N N . LEU B 1 108 ? -8.172 6.551 -1.061 1 75.31 108 LEU B N 1
ATOM 2453 C CA . LEU B 1 108 ? -8.508 7.086 0.254 1 75.31 108 LEU B CA 1
ATOM 2454 C C . LEU B 1 108 ? -8.398 6.004 1.325 1 75.31 108 LEU B C 1
ATOM 2456 O O . LEU B 1 108 ? -7.789 6.223 2.373 1 75.31 108 LEU B O 1
ATOM 2460 N N . VAL B 1 109 ? -8.867 4.871 0.965 1 74.56 109 VAL B N 1
ATOM 2461 C CA . VAL B 1 109 ? -8.891 3.777 1.93 1 74.56 109 VAL B CA 1
ATOM 2462 C C . VAL B 1 109 ? -7.465 3.287 2.188 1 74.56 109 VAL B C 1
ATOM 2464 O O . VAL B 1 109 ? -7.082 3.049 3.336 1 74.56 109 VAL B O 1
ATOM 2467 N N . THR B 1 110 ? -6.699 3.178 1.139 1 75 110 THR B N 1
ATOM 2468 C CA . THR B 1 110 ? -5.316 2.732 1.273 1 75 110 THR B CA 1
ATOM 2469 C C . THR B 1 110 ? -4.504 3.734 2.09 1 75 110 THR B C 1
ATOM 2471 O O . THR B 1 110 ? -3.695 3.344 2.934 1 75 110 THR B O 1
ATOM 2474 N N . SER B 1 111 ? -4.734 4.977 1.876 1 73.06 111 SER B N 1
ATOM 2475 C CA . SER B 1 111 ? -4.047 6.027 2.619 1 73.06 111 SER B CA 1
ATOM 2476 C C . SER B 1 111 ? -4.398 5.973 4.102 1 73.06 111 SER B C 1
ATOM 2478 O O . SER B 1 111 ? -3.525 6.141 4.957 1 73.06 111 SER B O 1
ATOM 2480 N N . LEU B 1 112 ? -5.664 5.785 4.355 1 71.88 112 LEU B N 1
ATOM 2481 C CA . LEU B 1 112 ? -6.117 5.707 5.742 1 71.88 112 LEU B CA 1
ATOM 2482 C C . LEU B 1 112 ? -5.492 4.508 6.449 1 71.88 112 LEU B C 1
ATOM 2484 O O . LEU B 1 112 ? -5.094 4.605 7.609 1 71.88 112 LEU B O 1
ATOM 2488 N N . MET B 1 113 ? -5.316 3.416 5.711 1 68.88 113 MET B N 1
ATOM 2489 C CA . MET B 1 113 ? -4.777 2.186 6.285 1 68.88 113 MET B CA 1
ATOM 2490 C C . MET B 1 113 ? -3.301 2.35 6.633 1 68.88 113 MET B C 1
ATOM 2492 O O . MET B 1 113 ? -2.811 1.738 7.582 1 68.88 113 MET B O 1
ATOM 2496 N N . LEU B 1 114 ? -2.674 3.123 5.973 1 66.31 114 LEU B N 1
ATOM 2497 C CA . LEU B 1 114 ? -1.249 3.33 6.207 1 66.31 114 LEU B CA 1
ATOM 2498 C C . LEU B 1 114 ? -1.021 4.254 7.398 1 66.31 114 LEU B C 1
ATOM 2500 O O . LEU B 1 114 ? 0.077 4.293 7.957 1 66.31 114 LEU B O 1
ATOM 2504 N N . GLN B 1 115 ? -2.078 5.031 7.738 1 64.75 115 GLN B N 1
ATOM 2505 C CA . GLN B 1 115 ? -1.986 5.918 8.891 1 64.75 115 GLN B CA 1
ATOM 2506 C C . GLN B 1 115 ? -2.355 5.184 10.18 1 64.75 115 GLN B C 1
ATOM 2508 O O . GLN B 1 115 ? -2.328 5.77 11.266 1 64.75 115 GLN B O 1
ATOM 2513 N N . VAL B 1 116 ? -2.678 4.008 10.07 1 61.38 116 VAL B N 1
ATOM 2514 C CA . VAL B 1 116 ? -3.332 3.217 11.109 1 61.38 116 VAL B CA 1
ATOM 2515 C C . VAL B 1 116 ? -2.406 3.08 12.32 1 61.38 116 VAL B C 1
ATOM 2517 O O . VAL B 1 116 ? -2.867 3.037 13.461 1 61.38 116 VAL B O 1
ATOM 2520 N N . SER B 1 117 ? -1.175 2.992 12.047 1 59.97 117 SER B N 1
ATOM 2521 C CA . SER B 1 117 ? -0.269 2.656 13.141 1 59.97 117 SER B CA 1
ATOM 2522 C C . SER B 1 117 ? -0.315 3.713 14.234 1 59.97 117 SER B C 1
ATOM 2524 O O . SER B 1 117 ? 0.068 3.445 15.375 1 59.97 117 SER B O 1
ATOM 2526 N N . LYS B 1 118 ? -0.853 4.805 13.898 1 63.12 118 LYS B N 1
ATOM 2527 C CA . LYS B 1 118 ? -0.857 5.883 14.883 1 63.12 118 LYS B CA 1
ATOM 2528 C C . LYS B 1 118 ? -2.035 5.742 15.844 1 63.12 118 LYS B C 1
ATOM 2530 O O . LYS B 1 118 ? -1.981 6.23 16.984 1 63.12 118 LYS B O 1
ATOM 2535 N N . TYR B 1 119 ? -3.008 5.031 15.328 1 66.88 119 TYR B N 1
ATOM 2536 C CA . TYR B 1 119 ? -4.207 4.895 16.141 1 66.88 119 TYR B CA 1
ATOM 2537 C C . TYR B 1 119 ? -4.543 3.428 16.375 1 66.88 119 TYR B C 1
ATOM 2539 O O . TYR B 1 119 ? -4.938 2.719 15.453 1 66.88 119 TYR B O 1
ATOM 2547 N N . LYS B 1 120 ? -4.371 3.018 17.547 1 72.12 120 LYS B N 1
ATOM 2548 C CA . LYS B 1 120 ? -4.527 1.617 17.922 1 72.12 120 LYS B CA 1
ATOM 2549 C C . LYS B 1 120 ? -5.867 1.063 17.438 1 72.12 120 LYS B C 1
ATOM 2551 O O . LYS B 1 120 ? -5.938 -0.07 16.953 1 72.12 120 LYS B O 1
ATOM 2556 N N . PHE B 1 121 ? -6.895 1.89 17.641 1 68.94 121 PHE B N 1
ATOM 2557 C CA . PHE B 1 121 ? -8.211 1.387 17.266 1 68.94 121 PHE B CA 1
ATOM 2558 C C . PHE B 1 121 ? -8.328 1.207 15.758 1 68.94 121 PHE B C 1
ATOM 2560 O O . PHE B 1 121 ? -8.961 0.258 15.289 1 68.94 121 PHE B O 1
ATOM 2567 N N . ILE B 1 122 ? -7.688 2.012 14.969 1 72.06 122 ILE B N 1
ATOM 2568 C CA . ILE B 1 122 ? -7.684 1.883 13.516 1 72.06 122 ILE B CA 1
ATOM 2569 C C . ILE B 1 122 ? -6.875 0.654 13.109 1 72.06 122 ILE B C 1
ATOM 2571 O O . ILE B 1 122 ? -7.277 -0.095 12.219 1 72.06 122 ILE B O 1
ATOM 2575 N N . GLN B 1 123 ? -5.844 0.512 13.828 1 76.88 123 GLN B N 1
ATOM 2576 C CA . GLN B 1 123 ? -4.984 -0.631 13.531 1 76.88 123 GLN B CA 1
ATOM 2577 C C . GLN B 1 123 ? -5.719 -1.946 13.781 1 76.88 123 GLN B C 1
ATOM 2579 O O . GLN B 1 123 ? -5.629 -2.877 12.977 1 76.88 123 GLN B O 1
ATOM 2584 N N . GLU B 1 124 ? -6.457 -2.02 14.805 1 79.69 124 GLU B N 1
ATOM 2585 C CA . GLU B 1 124 ? -7.191 -3.232 15.148 1 79.69 124 GLU B CA 1
ATOM 2586 C C . GLU B 1 124 ? -8.266 -3.541 14.117 1 79.69 124 GLU B C 1
ATOM 2588 O O . GLU B 1 124 ? -8.477 -4.703 13.758 1 79.69 124 GLU B O 1
ATOM 2593 N N . MET B 1 125 ? -8.836 -2.541 13.711 1 74.5 125 MET B N 1
ATOM 2594 C CA . MET B 1 125 ? -9.875 -2.711 12.703 1 74.5 125 MET B CA 1
ATOM 2595 C C . MET B 1 125 ? -9.281 -3.164 11.375 1 74.5 125 MET B C 1
ATOM 2597 O O . MET B 1 125 ? -9.859 -4.004 10.688 1 74.5 125 MET B O 1
ATOM 2601 N N . ALA B 1 126 ? -8.164 -2.57 11.109 1 78.81 126 ALA B N 1
ATOM 2602 C CA . ALA B 1 126 ? -7.473 -2.951 9.875 1 78.81 126 ALA B CA 1
ATOM 2603 C C . ALA B 1 126 ? -6.992 -4.398 9.945 1 78.81 126 ALA B C 1
ATOM 2605 O O . ALA B 1 126 ? -7.094 -5.137 8.961 1 78.81 126 ALA B O 1
ATOM 2606 N N . ILE B 1 127 ? -6.578 -4.805 11.078 1 84.38 127 ILE B N 1
ATOM 2607 C CA . ILE B 1 127 ? -6.113 -6.172 11.289 1 84.38 127 ILE B CA 1
ATOM 2608 C C . ILE B 1 127 ? -7.281 -7.145 11.133 1 84.38 127 ILE B C 1
ATOM 2610 O O . ILE B 1 127 ? -7.156 -8.18 10.477 1 84.38 127 ILE B O 1
ATOM 2614 N N . ASP B 1 128 ? -8.375 -6.723 11.695 1 81.81 128 ASP B N 1
ATOM 2615 C CA . ASP B 1 128 ? -9.562 -7.562 11.609 1 81.81 128 ASP B CA 1
ATOM 2616 C C . ASP B 1 128 ? -10.008 -7.746 10.164 1 81.81 128 ASP B C 1
ATOM 2618 O O . ASP B 1 128 ? -10.375 -8.852 9.75 1 81.81 128 ASP B O 1
ATOM 2622 N N . LYS B 1 129 ? -9.984 -6.699 9.43 1 78.31 129 LYS B N 1
ATOM 2623 C CA . LYS B 1 129 ? -10.352 -6.758 8.016 1 78.31 129 LYS B CA 1
ATOM 2624 C C . LYS B 1 129 ? -9.391 -7.648 7.23 1 78.31 129 LYS B C 1
ATOM 2626 O O . LYS B 1 129 ? -9.82 -8.477 6.43 1 78.31 129 LYS B O 1
ATOM 2631 N N . TYR B 1 130 ? -8.164 -7.496 7.535 1 83.38 130 TYR B N 1
ATOM 2632 C CA . TYR B 1 130 ? -7.145 -8.297 6.871 1 83.38 130 TYR B CA 1
ATOM 2633 C C . TYR B 1 130 ? -7.316 -9.781 7.191 1 83.38 130 TYR B C 1
ATOM 2635 O O . TYR B 1 130 ? -7.293 -10.625 6.293 1 83.38 130 TYR B O 1
ATOM 2643 N N . LEU B 1 131 ? -7.57 -10.062 8.422 1 86.5 131 LEU B N 1
ATOM 2644 C CA . LEU B 1 131 ? -7.707 -11.453 8.852 1 86.5 131 LEU B CA 1
ATOM 2645 C C . LEU B 1 131 ? -8.953 -12.086 8.242 1 86.5 131 LEU B C 1
ATOM 2647 O O . LEU B 1 131 ? -8.914 -13.25 7.828 1 86.5 131 LEU B O 1
ATOM 2651 N N . THR B 1 132 ? -9.984 -11.32 8.188 1 86.19 132 THR B N 1
ATOM 2652 C CA . THR B 1 132 ? -11.227 -11.82 7.617 1 86.19 132 THR B CA 1
ATOM 2653 C C . THR B 1 132 ? -11.055 -12.117 6.129 1 86.19 132 THR B C 1
ATOM 2655 O O . THR B 1 132 ? -11.484 -13.164 5.645 1 86.19 132 THR B O 1
ATOM 2658 N N . TYR B 1 133 ? -10.453 -11.219 5.441 1 87.5 133 TYR B N 1
ATOM 2659 C CA . TYR B 1 133 ? -10.234 -11.391 4.008 1 87.5 133 TYR B CA 1
ATOM 2660 C C . TYR B 1 133 ? -9.281 -12.555 3.74 1 87.5 133 TYR B C 1
ATOM 2662 O O . TYR B 1 133 ? -9.516 -13.359 2.838 1 87.5 133 TYR B O 1
ATOM 2670 N N . PHE B 1 134 ? -8.273 -12.641 4.531 1 91 134 PHE B N 1
ATOM 2671 C CA . PHE B 1 134 ? -7.312 -13.734 4.414 1 91 134 PHE B CA 1
ATOM 2672 C C . PHE B 1 134 ? -7.992 -15.078 4.629 1 91 134 PHE B C 1
ATOM 2674 O O . PHE B 1 134 ? -7.785 -16.016 3.859 1 91 134 PHE B O 1
ATOM 2681 N N . GLN B 1 135 ? -8.781 -15.094 5.625 1 93.81 135 GLN B N 1
ATOM 2682 C CA . GLN B 1 135 ? -9.469 -16.344 5.941 1 93.81 135 GLN B CA 1
ATOM 2683 C C . GLN B 1 135 ? -10.414 -16.75 4.816 1 93.81 135 GLN B C 1
ATOM 2685 O O . GLN B 1 135 ? -10.492 -17.922 4.453 1 93.81 135 GLN B O 1
ATOM 2690 N N . LEU B 1 136 ? -11.125 -15.852 4.32 1 94.62 136 LEU B N 1
ATOM 2691 C CA . LEU B 1 136 ? -12.023 -16.109 3.203 1 94.62 136 LEU B CA 1
ATOM 2692 C C . LEU B 1 136 ? -11.258 -16.641 2 1 94.62 136 LEU B C 1
ATOM 2694 O O . LEU B 1 136 ? -11.656 -17.641 1.402 1 94.62 136 LEU B O 1
ATOM 2698 N N . MET B 1 137 ? -10.141 -16.016 1.658 1 95.69 137 MET B N 1
ATOM 2699 C CA . MET B 1 137 ? -9.336 -16.422 0.507 1 95.69 137 MET B CA 1
ATOM 2700 C C . MET B 1 137 ? -8.734 -17.812 0.719 1 95.69 137 MET B C 1
ATOM 2702 O O . MET B 1 137 ? -8.695 -18.625 -0.206 1 95.69 137 MET B O 1
ATOM 2706 N N . GLN B 1 138 ? -8.289 -18.016 1.951 1 96.31 138 GLN B N 1
ATOM 2707 C CA . GLN B 1 138 ? -7.727 -19.312 2.277 1 96.31 138 GLN B CA 1
ATOM 2708 C C . GLN B 1 138 ? -8.766 -20.422 2.094 1 96.31 138 GLN B C 1
ATOM 2710 O O . GLN B 1 138 ? -8.477 -21.453 1.487 1 96.31 138 GLN B O 1
ATOM 2715 N N . GLU B 1 139 ? -9.922 -20.188 2.625 1 96.19 139 GLU B N 1
ATOM 2716 C CA . GLU B 1 139 ? -11 -21.172 2.516 1 96.19 139 GLU B CA 1
ATOM 2717 C C . GLU B 1 139 ? -11.359 -21.422 1.057 1 96.19 139 GLU B C 1
ATOM 2719 O O . GLU B 1 139 ? -11.562 -22.578 0.658 1 96.19 139 GLU B O 1
ATOM 2724 N N . LEU B 1 140 ? -11.43 -20.438 0.312 1 96.19 140 LEU B N 1
ATOM 2725 C CA . LEU B 1 140 ? -11.789 -20.562 -1.096 1 96.19 140 LEU B CA 1
ATOM 2726 C C . LEU B 1 140 ? -10.711 -21.328 -1.862 1 96.19 140 LEU B C 1
ATOM 2728 O O . LEU B 1 140 ? -11.016 -22.219 -2.648 1 96.19 140 LEU B O 1
ATOM 2732 N N . LEU B 1 141 ? -9.469 -20.953 -1.625 1 96.75 141 LEU B N 1
ATOM 2733 C CA . LEU B 1 141 ? -8.367 -21.609 -2.32 1 96.75 141 LEU B CA 1
ATOM 2734 C C . LEU B 1 141 ? -8.266 -23.078 -1.927 1 96.75 141 LEU B C 1
ATOM 2736 O O . LEU B 1 141 ? -7.891 -23.922 -2.744 1 96.75 141 LEU B O 1
ATOM 2740 N N . ASP B 1 142 ? -8.617 -23.312 -0.675 1 96.5 142 ASP B N 1
ATOM 2741 C CA . ASP B 1 142 ? -8.68 -24.703 -0.231 1 96.5 142 ASP B CA 1
ATOM 2742 C C . ASP B 1 142 ? -9.734 -25.484 -1.011 1 96.5 142 ASP B C 1
ATOM 2744 O O . ASP B 1 142 ? -9.469 -26.594 -1.492 1 96.5 142 ASP B O 1
ATOM 2748 N N . LYS B 1 143 ? -10.875 -24.938 -1.151 1 96.12 143 LYS B N 1
ATOM 2749 C CA . LYS B 1 143 ? -11.992 -25.578 -1.84 1 96.12 143 LYS B CA 1
ATOM 2750 C C . LYS B 1 143 ? -11.695 -25.75 -3.326 1 96.12 143 LYS B C 1
ATOM 2752 O O . LYS B 1 143 ? -12.156 -26.703 -3.949 1 96.12 143 LYS B O 1
ATOM 2757 N N . VAL B 1 144 ? -10.977 -24.812 -3.926 1 95.44 144 VAL B N 1
ATOM 2758 C CA . VAL B 1 144 ? -10.641 -24.891 -5.344 1 95.44 144 VAL B CA 1
ATOM 2759 C C . VAL B 1 144 ? -9.531 -25.906 -5.566 1 95.44 144 VAL B C 1
ATOM 2761 O O . VAL B 1 144 ? -9.32 -26.375 -6.688 1 95.44 144 VAL B O 1
ATOM 2764 N N . GLY B 1 145 ? -8.703 -26.219 -4.449 1 92.75 145 GLY B N 1
ATOM 2765 C CA . GLY B 1 145 ? -7.77 -27.328 -4.547 1 92.75 145 GLY B CA 1
ATOM 2766 C C . GLY B 1 145 ? -6.32 -26.891 -4.543 1 92.75 145 GLY B C 1
ATOM 2767 O O . GLY B 1 145 ? -5.441 -27.625 -5.008 1 92.75 145 GLY B O 1
ATOM 2768 N N . PHE B 1 146 ? -6.02 -25.719 -4.078 1 92.19 146 PHE B N 1
ATOM 2769 C CA . PHE B 1 146 ? -4.625 -25.297 -3.977 1 92.19 146 PHE B CA 1
ATOM 2770 C C . PHE B 1 146 ? -3.916 -26.062 -2.855 1 92.19 146 PHE B C 1
ATOM 2772 O O . PHE B 1 146 ? -4.441 -26.172 -1.746 1 92.19 146 PHE B O 1
ATOM 2779 N N . PRO B 1 147 ? -2.766 -26.672 -3.186 1 89.81 147 PRO B N 1
ATOM 2780 C CA . PRO B 1 147 ? -2.078 -27.5 -2.193 1 89.81 147 PRO B CA 1
ATOM 2781 C C . PRO B 1 147 ? -1.737 -26.719 -0.918 1 89.81 147 PRO B C 1
ATOM 2783 O O . PRO B 1 147 ? -1.889 -27.25 0.185 1 89.81 147 PRO B O 1
ATOM 2786 N N . ASP B 1 148 ? -1.266 -25.531 -1.025 1 93.75 148 ASP B N 1
ATOM 2787 C CA . ASP B 1 148 ? -0.961 -24.703 0.14 1 93.75 148 ASP B CA 1
ATOM 2788 C C . ASP B 1 148 ? -1.832 -23.453 0.169 1 93.75 148 ASP B C 1
ATOM 2790 O O . ASP B 1 148 ? -1.337 -22.344 -0.034 1 93.75 148 ASP B O 1
ATOM 2794 N N . SER B 1 149 ? -3.129 -23.703 0.502 1 95.69 149 SER B N 1
ATOM 2795 C CA . SER B 1 149 ? -4.133 -22.656 0.449 1 95.69 149 SER B CA 1
ATOM 2796 C C . SER B 1 149 ? -3.793 -21.516 1.409 1 95.69 149 SER B C 1
ATOM 2798 O O . SER B 1 149 ? -4.047 -20.344 1.111 1 95.69 149 SER B O 1
ATOM 2800 N N . ARG B 1 150 ? -3.178 -21.812 2.559 1 94.25 150 ARG B N 1
ATOM 2801 C CA . ARG B 1 150 ? -2.838 -20.812 3.559 1 94.25 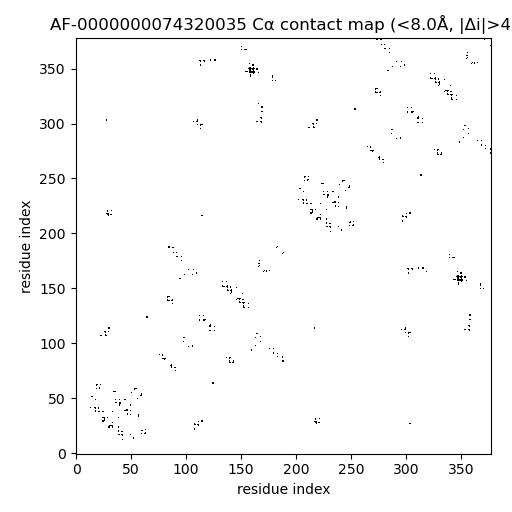150 ARG B CA 1
ATOM 2802 C C . ARG B 1 150 ? -1.792 -19.844 3.023 1 94.25 150 ARG B C 1
ATOM 2804 O O . ARG B 1 150 ? -1.996 -18.625 3.051 1 94.25 150 ARG B O 1
ATOM 2811 N N . ARG B 1 151 ? -0.749 -20.359 2.473 1 93.06 151 ARG B N 1
ATOM 2812 C CA . ARG B 1 151 ? 0.323 -19.5 1.97 1 93.06 151 ARG B CA 1
ATOM 2813 C C . ARG B 1 151 ? -0.088 -18.812 0.672 1 93.06 151 ARG B C 1
ATOM 2815 O O . ARG B 1 151 ? 0.254 -17.656 0.444 1 93.06 151 ARG B O 1
ATOM 2822 N N . GLU B 1 152 ? -0.814 -19.547 -0.13 1 94.31 152 GLU B N 1
ATOM 2823 C CA . GLU B 1 152 ? -1.258 -18.969 -1.395 1 94.31 152 GLU B CA 1
ATOM 2824 C C . GLU B 1 152 ? -2.236 -17.812 -1.164 1 94.31 152 GLU B C 1
ATOM 2826 O O . GLU B 1 152 ? -2.24 -16.828 -1.913 1 94.31 152 GLU B O 1
ATOM 2831 N N . ALA B 1 153 ? -3.055 -17.984 -0.125 1 95.12 153 ALA B N 1
ATOM 2832 C CA . ALA B 1 153 ? -4.004 -16.922 0.201 1 95.12 153 ALA B CA 1
ATOM 2833 C C . ALA B 1 153 ? -3.279 -15.648 0.605 1 95.12 153 ALA B C 1
ATOM 2835 O O . ALA B 1 153 ? -3.68 -14.547 0.21 1 95.12 153 ALA B O 1
ATOM 2836 N N . LYS B 1 154 ? -2.23 -15.789 1.349 1 92.75 154 LYS B N 1
ATOM 2837 C CA . LYS B 1 154 ? -1.432 -14.633 1.749 1 92.75 154 LYS B CA 1
ATOM 2838 C C . LYS B 1 154 ? -0.772 -13.977 0.54 1 92.75 154 LYS B C 1
ATOM 2840 O O . LYS B 1 154 ? -0.76 -12.75 0.424 1 92.75 154 LYS B O 1
ATOM 2845 N N . LEU B 1 155 ? -0.281 -14.75 -0.337 1 93.5 155 LEU B N 1
ATOM 2846 C CA . LEU B 1 155 ? 0.374 -14.227 -1.529 1 93.5 155 LEU B CA 1
ATOM 2847 C C . LEU B 1 155 ? -0.63 -13.516 -2.434 1 93.5 155 LEU B C 1
ATOM 2849 O O . LEU B 1 155 ? -0.355 -12.422 -2.938 1 93.5 155 LEU B O 1
ATOM 2853 N N . LEU B 1 156 ? -1.77 -14.188 -2.65 1 95.31 156 LEU B N 1
ATOM 2854 C CA . LEU B 1 156 ? -2.793 -13.602 -3.508 1 95.31 156 LEU B CA 1
ATOM 2855 C C . LEU B 1 156 ? -3.271 -12.266 -2.951 1 95.31 156 LEU B C 1
ATOM 2857 O O . LEU B 1 156 ? -3.383 -11.289 -3.688 1 95.31 156 LEU B O 1
ATOM 2861 N N . THR B 1 157 ? -3.518 -12.234 -1.645 1 94.44 157 THR B N 1
ATOM 2862 C CA . THR B 1 157 ? -3.982 -11 -1.025 1 94.44 157 THR B CA 1
ATOM 2863 C C . THR B 1 157 ? -2.904 -9.914 -1.098 1 94.44 157 THR B C 1
ATOM 2865 O O . THR B 1 157 ? -3.203 -8.75 -1.361 1 94.44 157 THR B O 1
ATOM 2868 N N . ALA B 1 158 ? -1.663 -10.289 -0.876 1 93.62 158 ALA B N 1
ATOM 2869 C CA . ALA B 1 158 ? -0.557 -9.352 -1.014 1 93.62 158 ALA B CA 1
ATOM 2870 C C . ALA B 1 158 ? -0.45 -8.836 -2.445 1 93.62 158 ALA B C 1
ATOM 2872 O O . ALA B 1 158 ? -0.256 -7.637 -2.668 1 93.62 158 ALA B O 1
ATOM 2873 N N . MET B 1 159 ? -0.582 -9.703 -3.375 1 95.25 159 MET B N 1
ATOM 2874 C CA . MET B 1 159 ? -0.521 -9.344 -4.789 1 95.25 159 MET B CA 1
ATOM 2875 C C . MET B 1 159 ? -1.609 -8.336 -5.141 1 95.25 159 MET B C 1
ATOM 2877 O O . MET B 1 159 ? -1.344 -7.332 -5.809 1 95.25 159 MET B O 1
ATOM 2881 N N . LEU B 1 160 ? -2.797 -8.57 -4.672 1 94.5 160 LEU B N 1
ATOM 2882 C CA . LEU B 1 160 ? -3.912 -7.672 -4.949 1 94.5 160 LEU B CA 1
ATOM 2883 C C . LEU B 1 160 ? -3.686 -6.305 -4.312 1 94.5 160 LEU B C 1
ATOM 2885 O O . LEU B 1 160 ? -3.887 -5.273 -4.953 1 94.5 160 LEU B O 1
ATOM 2889 N N . ASP B 1 161 ? -3.236 -6.32 -3.113 1 90.81 161 ASP B N 1
ATOM 2890 C CA . ASP B 1 161 ? -2.9 -5.062 -2.457 1 90.81 161 ASP B CA 1
ATOM 2891 C C . ASP B 1 161 ? -1.812 -4.316 -3.225 1 90.81 161 ASP B C 1
ATOM 2893 O O . ASP B 1 161 ? -1.882 -3.096 -3.383 1 90.81 161 ASP B O 1
ATOM 2897 N N . GLY B 1 162 ? -0.83 -5.047 -3.633 1 92 162 GLY B N 1
ATOM 2898 C CA . GLY B 1 162 ? 0.237 -4.438 -4.41 1 92 162 GLY B CA 1
ATOM 2899 C C . GLY B 1 162 ? -0.245 -3.848 -5.723 1 92 162 GLY B C 1
ATOM 2900 O O . GLY B 1 162 ? 0.228 -2.791 -6.145 1 92 162 GLY B O 1
ATOM 2901 N N . VAL B 1 163 ? -1.178 -4.5 -6.387 1 93.25 163 VAL B N 1
ATOM 2902 C CA . VAL B 1 163 ? -1.764 -3.99 -7.621 1 93.25 163 VAL B CA 1
ATOM 2903 C C . VAL B 1 163 ? -2.443 -2.648 -7.359 1 93.25 163 VAL B C 1
ATOM 2905 O O . VAL B 1 163 ? -2.281 -1.7 -8.125 1 93.25 163 VAL B O 1
ATOM 2908 N N . ALA B 1 164 ? -3.174 -2.598 -6.273 1 89.69 164 ALA B N 1
ATOM 2909 C CA . ALA B 1 164 ? -3.859 -1.356 -5.922 1 89.69 164 ALA B CA 1
ATOM 2910 C C . ALA B 1 164 ? -2.863 -0.22 -5.711 1 89.69 164 ALA B C 1
ATOM 2912 O O . ALA B 1 164 ? -3.076 0.898 -6.184 1 89.69 164 ALA B O 1
ATOM 2913 N N . ILE B 1 165 ? -1.817 -0.488 -5.066 1 85.62 165 ILE B N 1
ATOM 2914 C CA . ILE B 1 165 ? -0.797 0.514 -4.781 1 85.62 165 ILE B CA 1
ATOM 2915 C C . ILE B 1 165 ? -0.125 0.954 -6.078 1 85.62 165 ILE B C 1
ATOM 2917 O O . ILE B 1 165 ? 0.049 2.15 -6.32 1 85.62 165 ILE B O 1
ATOM 2921 N N . GLN B 1 166 ? 0.247 -0.032 -6.836 1 88.06 166 GLN B N 1
ATOM 2922 C CA . GLN B 1 166 ? 0.917 0.286 -8.094 1 88.06 166 GLN B CA 1
ATOM 2923 C C . GLN B 1 166 ? 0.008 1.094 -9.016 1 88.06 166 GLN B C 1
ATOM 2925 O O . GLN B 1 166 ? 0.468 2 -9.711 1 88.06 166 GLN B O 1
ATOM 2930 N N . PHE B 1 167 ? -1.222 0.776 -9.047 1 88.69 167 PHE B N 1
ATOM 2931 C CA . PHE B 1 167 ? -2.18 1.549 -9.836 1 88.69 167 PHE B CA 1
ATOM 2932 C C . PHE B 1 167 ? -2.246 2.988 -9.336 1 88.69 167 PHE B C 1
ATOM 2934 O O . PHE B 1 167 ? -2.336 3.922 -10.141 1 88.69 167 PHE B O 1
ATOM 2941 N N . ASN B 1 168 ? -2.242 3.139 -8 1 82.5 168 ASN B N 1
ATOM 2942 C CA . ASN B 1 168 ? -2.301 4.48 -7.434 1 82.5 168 ASN B CA 1
ATOM 2943 C C . ASN B 1 168 ? -1.081 5.309 -7.824 1 82.5 168 ASN B C 1
ATOM 2945 O O . ASN B 1 168 ? -1.181 6.527 -7.992 1 82.5 168 ASN B O 1
ATOM 2949 N N . VAL B 1 169 ? -0.053 4.684 -7.988 1 81.56 169 VAL B N 1
ATOM 2950 C CA . VAL B 1 169 ? 1.194 5.371 -8.305 1 81.56 169 VAL B CA 1
ATOM 2951 C C . VAL B 1 169 ? 1.274 5.633 -9.805 1 81.56 169 VAL B C 1
ATOM 2953 O O . VAL B 1 169 ? 1.506 6.766 -10.234 1 81.56 169 VAL B O 1
ATOM 2956 N N . VAL B 1 170 ? 1.039 4.594 -10.602 1 84.44 170 VAL B N 1
ATOM 2957 C CA . VAL B 1 170 ? 1.269 4.637 -12.039 1 84.44 170 VAL B CA 1
ATOM 2958 C C . VAL B 1 170 ? 0.082 5.305 -12.734 1 84.44 170 VAL B C 1
ATOM 2960 O O . VAL B 1 170 ? 0.249 5.984 -13.75 1 84.44 170 VAL B O 1
ATOM 2963 N N . GLY B 1 171 ? -1.098 5.105 -12.141 1 82.88 171 GLY B N 1
ATOM 2964 C CA . GLY B 1 171 ? -2.295 5.688 -12.727 1 82.88 171 GLY B CA 1
ATOM 2965 C C . GLY B 1 171 ? -2.846 4.879 -13.891 1 82.88 171 GLY B C 1
ATOM 2966 O O . GLY B 1 171 ? -2.779 3.648 -13.883 1 82.88 171 GLY B O 1
ATOM 2967 N N . GLU B 1 172 ? -3.389 5.496 -14.836 1 84 172 GLU B N 1
ATOM 2968 C CA . GLU B 1 172 ? -4.152 4.871 -15.914 1 84 172 GLU B CA 1
ATOM 2969 C C . GLU B 1 172 ? -3.246 4.047 -16.828 1 84 172 GLU B C 1
ATOM 2971 O O . GLU B 1 172 ? -3.723 3.182 -17.562 1 84 172 GLU B O 1
ATOM 2976 N N . ASP B 1 173 ? -1.954 4.285 -16.766 1 86.88 173 ASP B N 1
ATOM 2977 C CA . ASP B 1 173 ? -1.017 3.551 -17.609 1 86.88 173 ASP B CA 1
ATOM 2978 C C . ASP B 1 173 ? -0.736 2.164 -17.031 1 86.88 173 ASP B C 1
ATOM 2980 O O . ASP B 1 173 ? -0.121 1.324 -17.688 1 86.88 173 ASP B O 1
ATOM 2984 N N . TYR B 1 174 ? -1.148 1.933 -15.82 1 90.81 174 TYR B N 1
ATOM 2985 C CA . TYR B 1 174 ? -1.023 0.596 -15.258 1 90.81 174 TYR B CA 1
ATOM 2986 C C . TYR B 1 174 ? -1.889 -0.403 -16.016 1 90.81 174 TYR B C 1
ATOM 2988 O O . TYR B 1 174 ? -3.068 -0.147 -16.266 1 90.81 174 TYR B O 1
ATOM 2996 N N . PRO B 1 175 ? -1.325 -1.51 -16.422 1 92.94 175 PRO B N 1
ATOM 2997 C CA . PRO B 1 175 ? -2.076 -2.482 -17.219 1 92.94 175 PRO B CA 1
ATOM 2998 C C . PRO B 1 175 ? -3.01 -3.344 -16.359 1 92.94 175 PRO B C 1
ATOM 3000 O O . PRO B 1 175 ? -2.787 -4.547 -16.219 1 92.94 175 PRO B O 1
ATOM 3003 N N . LEU B 1 176 ? -4.117 -2.758 -15.922 1 94.94 176 LEU B N 1
ATOM 3004 C CA . LEU B 1 176 ? -5.039 -3.404 -15 1 94.94 176 LEU B CA 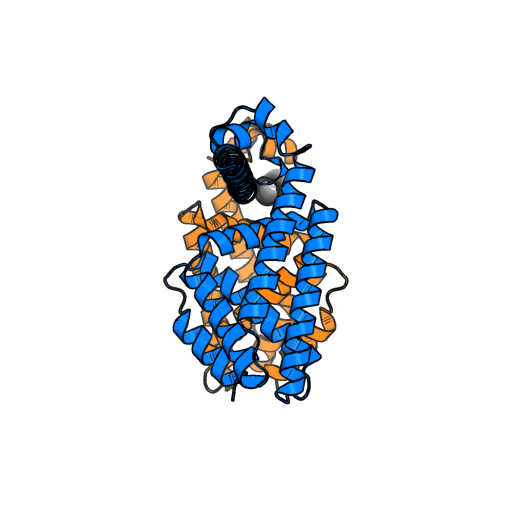1
ATOM 3005 C C . LEU B 1 176 ? -5.676 -4.633 -15.641 1 94.94 176 LEU B C 1
ATOM 3007 O O . LEU B 1 176 ? -5.738 -5.699 -15.016 1 94.94 176 LEU B O 1
ATOM 3011 N N . THR B 1 177 ? -6.121 -4.484 -16.859 1 96.25 177 THR B N 1
ATOM 3012 C CA . THR B 1 177 ? -6.832 -5.566 -17.531 1 96.25 177 THR B CA 1
ATOM 3013 C C . THR B 1 177 ? -5.914 -6.766 -17.734 1 96.25 177 THR B C 1
ATOM 3015 O O . THR B 1 177 ? -6.293 -7.902 -17.438 1 96.25 177 THR B O 1
ATOM 3018 N N . GLU B 1 178 ? -4.707 -6.473 -18.203 1 95.31 178 GLU B N 1
ATOM 3019 C CA . GLU B 1 178 ? -3.74 -7.547 -18.422 1 95.31 178 GLU B CA 1
ATOM 3020 C C . GLU B 1 178 ? -3.371 -8.227 -17.109 1 95.31 178 GLU B C 1
ATOM 3022 O O . GLU B 1 178 ? -3.234 -9.453 -17.047 1 95.31 178 GLU B O 1
ATOM 3027 N N . THR B 1 179 ? -3.186 -7.465 -16.078 1 96.12 179 THR B N 1
ATOM 3028 C CA . THR B 1 179 ? -2.83 -8 -14.766 1 96.12 179 THR B CA 1
ATOM 3029 C C . THR B 1 179 ? -3.951 -8.883 -14.219 1 96.12 179 THR B C 1
ATOM 3031 O O . THR B 1 179 ? -3.697 -9.977 -13.719 1 96.12 179 THR B O 1
ATOM 3034 N N . GLU B 1 180 ? -5.184 -8.406 -14.336 1 96.94 180 GLU B N 1
ATOM 3035 C CA . GLU B 1 180 ? -6.348 -9.172 -13.906 1 96.94 180 GLU B CA 1
ATOM 3036 C C . GLU B 1 180 ? -6.406 -10.523 -14.609 1 96.94 180 GLU B C 1
ATOM 3038 O O . GLU B 1 180 ? -6.562 -11.562 -13.961 1 96.94 180 GLU B O 1
ATOM 3043 N N . LYS B 1 181 ? -6.266 -10.516 -15.906 1 96.19 181 LYS B N 1
ATOM 3044 C CA . LYS B 1 181 ? -6.332 -11.742 -16.703 1 96.19 181 LYS B CA 1
ATOM 3045 C C . LYS B 1 181 ? -5.246 -12.727 -16.281 1 96.19 181 LYS B C 1
ATOM 3047 O O . LYS B 1 181 ? -5.504 -13.922 -16.156 1 96.19 181 LYS B O 1
ATOM 3052 N N . TYR B 1 182 ? -4.113 -12.227 -16.062 1 94.75 182 TYR B N 1
ATOM 3053 C CA . TYR B 1 182 ? -2.996 -13.086 -15.688 1 94.75 182 TYR B CA 1
ATOM 3054 C C . TYR B 1 182 ? -3.232 -13.727 -14.328 1 94.75 182 TYR B C 1
ATOM 3056 O O . TYR B 1 182 ? -2.969 -14.914 -14.133 1 94.75 182 TYR B O 1
ATOM 3064 N N . ILE B 1 183 ? -3.729 -12.945 -13.344 1 96.06 183 ILE B N 1
ATOM 3065 C CA . ILE B 1 183 ? -4.016 -13.477 -12.016 1 96.06 183 ILE B CA 1
ATOM 3066 C C . ILE B 1 183 ? -5.094 -14.555 -12.117 1 96.06 183 ILE B C 1
ATOM 3068 O O . ILE B 1 183 ? -4.984 -15.609 -11.484 1 96.06 183 ILE B O 1
ATOM 3072 N N . LEU B 1 184 ? -6.074 -14.273 -12.938 1 96.12 184 LEU B N 1
ATOM 3073 C CA . LEU B 1 184 ? -7.152 -15.234 -13.109 1 96.12 184 LEU B CA 1
ATOM 3074 C C . LEU B 1 184 ? -6.629 -16.531 -13.703 1 96.12 184 LEU B C 1
ATOM 3076 O O . LEU B 1 184 ? -7.062 -17.625 -13.32 1 96.12 184 LEU B O 1
ATOM 3080 N N . THR B 1 185 ? -5.66 -16.453 -14.648 1 94.19 185 THR B N 1
ATOM 3081 C CA . THR B 1 185 ? -5.09 -17.656 -15.258 1 94.19 185 THR B CA 1
ATOM 3082 C C . THR B 1 185 ? -4.316 -18.469 -14.227 1 94.19 185 THR B C 1
ATOM 3084 O O . THR B 1 185 ? -4.211 -19.688 -14.344 1 94.19 185 THR B O 1
ATOM 3087 N N . LYS B 1 186 ? -3.83 -17.859 -13.164 1 91.75 186 LYS B N 1
ATOM 3088 C CA . LYS B 1 186 ? -3.012 -18.531 -12.156 1 91.75 186 LYS B CA 1
ATOM 3089 C C . LYS B 1 186 ? -3.879 -19.141 -11.07 1 91.75 186 LYS B C 1
ATOM 3091 O O . LYS B 1 186 ? -3.508 -20.156 -10.469 1 91.75 186 LYS B O 1
ATOM 3096 N N . TYR B 1 187 ? -5.062 -18.5 -10.875 1 93.12 187 TYR B N 1
ATOM 3097 C CA . TYR B 1 187 ? -5.781 -18.906 -9.672 1 93.12 187 TYR B CA 1
ATOM 3098 C C . TYR B 1 187 ? -7.121 -19.547 -10.031 1 93.12 187 TYR B C 1
ATOM 3100 O O . TYR B 1 187 ? -7.738 -20.219 -9.195 1 93.12 187 TYR B O 1
ATOM 3108 N N . VAL B 1 188 ? -7.574 -19.219 -11.156 1 89.75 188 VAL B N 1
ATOM 3109 C CA . VAL B 1 188 ? -8.891 -19.734 -11.516 1 89.75 188 VAL B CA 1
ATOM 3110 C C . VAL B 1 188 ? -8.773 -20.656 -12.719 1 89.75 188 VAL B C 1
ATOM 3112 O O . VAL B 1 188 ? -8.094 -20.344 -13.695 1 89.75 188 VAL B O 1
ATOM 3115 N N . SER B 1 189 ? -9.133 -21.844 -12.617 1 77.06 189 SER B N 1
ATOM 3116 C CA . SER B 1 189 ? -9.164 -22.844 -13.68 1 77.06 189 SER B CA 1
ATOM 3117 C C . SER B 1 189 ? -10.281 -22.547 -14.68 1 77.06 189 SER B C 1
ATOM 3119 O O . SER B 1 189 ? -11.312 -21.984 -14.312 1 77.06 189 SER B O 1
#

Nearest PDB structures (foldseek):
  5ztc-assembly1_B  TM=7.520E-01  e=1.362E-05  Listeria monocytogenes EGD-e
  3crj-assembly1_B  TM=7.487E-01  e=4.927E-05  Haloarcula marismortui ATCC 43049
  5icj-assembly1_B  TM=6.775E-01  e=7.565E-05  Mycobacterium tuberculosis
  2wv1-assembly1_A  TM=6.661E-01  e=2.373E-04  Bacillus cereus
  2qib-assembly1_A  TM=5.874E-01  e=1.961E-04  Streptomyces coelicolor A3(2)

Foldseek 3Di:
DVVVVVVVVVVVVLLVLLLVLLLVCCQPQNLVRDDLCSSCVSSVHHSVVVCVNAPDSVRSVVVSLVVVVVVVVVVLVVLDDPQLLSSVLSVLVVLLVCCVPPVVVLSSVVSNQVSQVVPVVSVVSSVVVVVVQLVVQLVSLVSVPDPCSNVVSVVLVVVSNVLSVVCNVVPPPRPSVVVSVVSCVVRHD/DVVVVVVVVVVVVLLVLLLVLLLLCCLPQNLVRDDLCSSCVSSVHHSVVSCVNAPDSVRSVVVSLVVVVVVVVVVLVVLDDPQLLSSVLSVLVVLLVCCVPPVVVLSSVLSNQVSQVVPVVSVVSSVVVVVVQLVVQLVSLVSVPDPRSNVVSVVLVVVSNVLSVVCNVVPPPRPSVVVSVVSCVVRHD

Radius of gyration: 22.91 Å; Cα contacts (8 Å, |Δi|>4): 360; chains: 2; bounding box: 88×58×39 Å

Solvent-accessible surface area (backbone atoms only — not comparable to full-atom values): 19657 Å² total; per-residue (Å²): 112,67,64,58,49,49,51,49,48,49,49,49,50,49,51,48,38,41,45,53,32,37,48,53,39,32,38,68,32,24,65,87,65,44,50,66,62,56,29,16,55,68,43,71,46,54,55,72,60,47,53,76,76,32,87,40,72,66,49,42,50,50,49,46,52,49,51,51,51,53,52,49,53,53,49,51,63,71,46,61,48,95,48,41,54,58,22,53,47,40,50,54,50,48,53,53,46,42,50,73,74,35,46,66,57,52,48,34,51,54,44,46,52,69,54,16,75,79,34,66,71,51,25,51,51,51,35,50,52,50,50,51,53,40,49,53,41,18,54,37,33,43,71,63,60,45,90,54,17,66,62,48,21,52,46,51,52,14,24,52,48,10,46,54,52,47,32,64,46,51,37,87,79,41,62,58,69,63,50,51,52,51,52,41,67,75,73,36,133,111,67,63,59,50,48,52,49,49,48,51,49,53,48,50,50,38,41,42,53,33,39,47,52,38,32,38,68,32,25,64,86,65,45,50,68,59,55,29,16,56,69,44,72,46,53,55,72,58,46,52,74,77,30,86,40,73,65,48,43,49,51,50,43,51,50,50,52,50,51,52,47,52,54,48,54,61,71,45,62,48,94,49,40,55,58,22,53,49,42,50,56,51,47,56,54,46,44,49,73,75,35,45,66,56,51,50,36,51,53,44,45,51,69,54,13,77,81,36,66,71,50,24,51,51,52,35,50,52,49,51,51,52,40,49,53,41,19,53,37,33,43,70,62,61,45,89,54,17,66,62,49,19,52,46,53,52,14,24,51,47,10,46,54,52,49,33,64,47,52,38,86,76,41,63,57,69,62,50,51,53,52,51,41,66,73,73,35,133

Sequence (378 aa):
METATREKDFKIQKRKRILFSALELFATQGYDGTSVSQIAKAAGISKGLTYVYFESKEDLLLQIINYFKAEEEIRLASLYDDDPNIFLKRLIHDFFNRIRERPEHIKLVTSLMLQVSKYKFIQEMAIDKYLTYFQLMQELLDKVGFPDSRREAKLLTAMLDGVAIQFNVVGEDYPLTETEKYILTKYVSMETATREKDFKIQKRKRILFSALELFATQGYDGTSVSQIAKAAGISKGLTYVYFESKEDLLLQIINYFKAEEEIRLASLYDDDPNIFLKRLIHDFFNRIRERPEHIKLVTSLMLQVSKYKFIQEMAIDKYLTYFQLMQELLDKVGFPDSRREAKLLTAMLDGVAIQFNVVGEDYPLTETEKYILTKYVS